Protein AF-A0A0C9UX83-F1 (afdb_monomer_lite)

pLDDT: mean 74.29, std 30.7, range [23.39, 98.75]

InterPro domains:
  IPR036188 FAD/NAD(P)-binding domain superfamily [G3DSA:3.50.50.60] (11-204)
  IPR036188 FAD/NAD(P)-binding domain superfamily [SSF51905] (3-203)
  IPR050775 Baeyer-Villiger monooxygenase-like [PTHR43098] (1-205)

Secondary structure (DSSP, 8-state):
--SSTTGGGGSTT-----TTTS-EEEE-SSEEEETTS-EEE-S---------TTTHHHHHS--B-TTS-BHHHHHSS----BTTTB-TT-TT---TT-TTSSGGGS-HHHHHHHHHHHHHHHHHHHHHTT--EEEE-HHHHHHHHHHHHHHHHTSGGGGS-SGGGTTTSTTPPPS--S--S-HHHHHHHHHHHHHTTSTTEEEE--------TT-------S-S--S--GGGGG----------------PPTT-------TT----------------------------------------------

Structure (mmCIF, N/CA/C/O backbone):
data_AF-A0A0C9UX83-F1
#
_entry.id   AF-A0A0C9UX83-F1
#
loop_
_atom_site.group_PDB
_atom_site.id
_atom_site.type_symbol
_atom_site.label_atom_id
_atom_site.label_alt_id
_atom_site.label_comp_id
_atom_site.label_asym_id
_atom_site.label_entity_id
_atom_site.label_seq_id
_atom_site.pdbx_PDB_ins_code
_atom_site.Cartn_x
_atom_site.Cartn_y
_atom_site.Cartn_z
_atom_site.occupancy
_atom_site.B_iso_or_equiv
_atom_site.auth_seq_id
_atom_site.auth_comp_id
_atom_site.auth_asym_id
_atom_site.auth_atom_id
_atom_site.pdbx_PDB_model_num
ATOM 1 N N . MET A 1 1 ? 19.113 6.520 -2.083 1.00 58.25 1 MET A N 1
ATOM 2 C CA . MET A 1 1 ? 20.423 7.000 -2.563 1.00 58.25 1 MET A CA 1
ATOM 3 C C . MET A 1 1 ? 21.033 5.848 -3.330 1.00 58.25 1 MET A C 1
ATOM 5 O O . MET A 1 1 ? 21.015 4.743 -2.801 1.00 58.25 1 MET A O 1
ATOM 9 N N . GLU A 1 2 ? 21.428 6.065 -4.577 1.00 93.94 2 GLU A N 1
ATOM 10 C CA . GLU A 1 2 ? 22.173 5.060 -5.339 1.00 93.94 2 GLU A CA 1
ATOM 11 C C . GLU A 1 2 ? 23.675 5.206 -5.059 1.00 93.94 2 GLU A C 1
ATOM 13 O O . GLU A 1 2 ? 24.095 6.187 -4.443 1.00 93.94 2 GLU A O 1
ATOM 18 N N . GLN A 1 3 ? 24.453 4.190 -5.417 1.00 95.19 3 GLN A N 1
ATOM 19 C CA . GLN A 1 3 ? 25.909 4.231 -5.339 1.00 95.19 3 GLN A CA 1
ATOM 20 C C . GLN A 1 3 ? 26.471 3.660 -6.639 1.00 95.19 3 GLN A C 1
ATOM 22 O O . GLN A 1 3 ? 26.466 2.443 -6.828 1.00 95.19 3 GLN A O 1
ATOM 27 N N . GLY A 1 4 ? 26.955 4.523 -7.530 1.00 96.06 4 GLY A N 1
ATOM 28 C CA . GLY A 1 4 ? 27.616 4.093 -8.762 1.00 96.06 4 GLY A CA 1
ATOM 29 C C . GLY A 1 4 ? 26.663 3.660 -9.885 1.00 96.06 4 GLY A C 1
ATOM 30 O O . GLY A 1 4 ? 27.108 3.000 -10.828 1.00 96.06 4 GLY A O 1
ATOM 31 N N . TYR A 1 5 ? 25.356 3.938 -9.776 1.00 96.38 5 TYR A N 1
ATOM 32 C CA . TYR A 1 5 ? 24.359 3.458 -10.737 1.00 96.38 5 TYR A CA 1
ATOM 33 C C . TYR A 1 5 ? 24.552 4.075 -12.119 1.00 96.38 5 TYR A C 1
ATOM 35 O O . TYR A 1 5 ? 24.343 3.395 -13.116 1.00 96.38 5 TYR A O 1
ATOM 43 N N . PHE A 1 6 ? 24.948 5.344 -12.208 1.00 97.00 6 PHE A N 1
ATOM 44 C CA . PHE A 1 6 ? 25.155 5.988 -13.506 1.00 97.00 6 PHE A CA 1
ATOM 45 C C . PHE A 1 6 ? 26.534 5.655 -14.090 1.00 97.00 6 PHE A C 1
ATOM 47 O O . PHE A 1 6 ? 26.681 5.474 -15.298 1.00 97.00 6 PHE A O 1
ATOM 54 N N . GLU A 1 7 ? 27.536 5.497 -13.232 1.00 97.62 7 GLU A N 1
ATOM 55 C CA . GLU A 1 7 ? 28.923 5.203 -13.581 1.00 97.62 7 GLU A CA 1
ATOM 56 C C . GLU A 1 7 ? 29.076 3.819 -14.220 1.00 97.62 7 GLU A C 1
ATOM 58 O O . GLU A 1 7 ? 29.931 3.630 -15.089 1.00 97.62 7 GLU A O 1
ATOM 63 N N . ILE A 1 8 ? 28.232 2.853 -13.838 1.00 97.69 8 ILE A N 1
ATOM 64 C CA . ILE A 1 8 ? 28.289 1.488 -14.372 1.00 97.69 8 ILE A CA 1
ATOM 65 C C . ILE A 1 8 ? 28.126 1.452 -15.899 1.00 97.69 8 ILE A C 1
ATOM 67 O O . ILE A 1 8 ? 28.787 0.647 -16.553 1.00 97.69 8 ILE A O 1
ATOM 71 N N . TYR A 1 9 ? 27.342 2.373 -16.470 1.00 97.50 9 TYR A N 1
ATOM 72 C CA . TYR A 1 9 ? 27.087 2.468 -17.911 1.00 97.50 9 TYR A CA 1
ATOM 73 C C . TYR A 1 9 ? 28.289 2.974 -18.721 1.00 97.50 9 TYR A C 1
ATOM 75 O O . TYR A 1 9 ? 28.259 2.937 -19.944 1.00 97.50 9 TYR A O 1
ATOM 83 N N . SER A 1 10 ? 29.363 3.428 -18.065 1.00 97.44 10 SER A N 1
ATOM 84 C CA . SER A 1 10 ? 30.622 3.782 -18.742 1.00 97.44 10 SER A CA 1
ATOM 85 C C . SER A 1 10 ? 31.540 2.575 -18.963 1.00 97.44 10 SER A C 1
ATOM 87 O O . SER A 1 10 ? 32.579 2.689 -19.614 1.00 97.44 10 SER A O 1
ATOM 89 N N . ARG A 1 11 ? 31.208 1.414 -18.389 1.00 98.12 11 ARG A N 1
ATOM 90 C CA . ARG A 1 11 ? 32.012 0.201 -18.530 1.00 98.12 11 ARG A CA 1
ATOM 91 C C . ARG A 1 11 ? 31.736 -0.466 -19.879 1.00 98.12 11 ARG A C 1
ATOM 93 O O . ARG A 1 11 ? 30.580 -0.567 -20.271 1.00 98.12 11 ARG A O 1
ATOM 100 N N . PRO A 1 12 ? 32.754 -1.044 -20.539 1.00 98.19 12 PRO A N 1
ATOM 101 C CA . PRO A 1 12 ? 32.586 -1.674 -21.853 1.00 98.19 12 PRO A CA 1
ATOM 102 C C . PRO A 1 12 ? 31.732 -2.953 -21.832 1.00 98.19 12 PRO A C 1
ATOM 104 O O . PRO A 1 12 ? 31.391 -3.473 -22.885 1.00 98.19 12 PRO A O 1
ATOM 107 N N . ASN A 1 13 ? 31.421 -3.487 -20.649 1.00 97.38 13 ASN A N 1
ATOM 108 C CA . ASN A 1 13 ? 30.685 -4.738 -20.462 1.00 97.38 13 ASN A CA 1
ATOM 109 C C . ASN A 1 13 ? 29.229 -4.523 -20.006 1.00 97.38 13 ASN A C 1
ATOM 111 O O . ASN A 1 13 ? 28.637 -5.431 -19.424 1.00 97.38 13 ASN A O 1
ATOM 115 N N . VAL A 1 14 ? 28.701 -3.306 -20.156 1.00 98.00 14 VAL A N 1
ATOM 116 C CA . VAL A 1 14 ? 27.367 -2.915 -19.691 1.00 98.00 14 VAL A CA 1
ATOM 117 C C . VAL A 1 14 ? 26.654 -2.215 -20.833 1.00 98.00 14 VAL A C 1
ATOM 119 O O . VAL A 1 14 ? 27.153 -1.232 -21.372 1.00 98.00 14 VAL A O 1
ATOM 122 N N . GLU A 1 15 ? 25.473 -2.711 -21.170 1.00 96.31 15 GLU A N 1
ATOM 123 C CA . GLU A 1 15 ? 24.620 -2.144 -22.205 1.00 96.31 15 GLU A CA 1
ATOM 124 C C . GLU A 1 15 ? 23.301 -1.677 -21.582 1.00 96.31 15 GLU A C 1
ATOM 126 O O . GLU A 1 15 ? 22.706 -2.380 -20.762 1.00 96.31 15 GLU A O 1
ATOM 131 N N . LEU A 1 16 ? 22.851 -0.476 -21.955 1.00 96.44 16 LEU A N 1
ATOM 132 C CA . LEU A 1 16 ? 21.535 0.044 -21.595 1.00 96.44 16 LEU A CA 1
ATOM 133 C C . LEU A 1 16 ? 20.612 -0.043 -22.808 1.00 96.44 16 LEU A C 1
ATOM 135 O O . LEU A 1 16 ? 20.775 0.710 -23.766 1.00 96.44 16 LEU A O 1
ATOM 139 N N . VAL A 1 17 ? 19.607 -0.910 -22.730 1.00 96.19 17 VAL A N 1
ATOM 140 C CA . VAL A 1 17 ? 18.611 -1.093 -23.793 1.00 96.19 17 VAL A CA 1
ATOM 141 C C . VAL A 1 17 ? 17.318 -0.355 -23.425 1.00 96.19 17 VAL A C 1
ATOM 143 O O . VAL A 1 17 ? 16.708 -0.622 -22.387 1.00 96.19 17 VAL A O 1
ATOM 146 N N . SER A 1 18 ? 16.879 0.590 -24.265 1.00 96.75 18 SER A N 1
ATOM 147 C CA . SER A 1 18 ? 15.632 1.343 -24.051 1.00 96.75 18 SER A CA 1
ATOM 148 C C . SER A 1 18 ? 14.407 0.515 -24.451 1.00 96.75 18 SER A C 1
ATOM 150 O O . SER A 1 18 ? 13.988 0.517 -25.606 1.00 96.75 18 SER A O 1
ATOM 152 N N . LEU A 1 19 ? 13.766 -0.147 -23.483 1.00 96.62 19 LEU A N 1
ATOM 153 C CA . LEU A 1 19 ? 12.556 -0.951 -23.734 1.00 96.62 19 LEU A CA 1
ATOM 154 C C . LEU A 1 19 ? 11.296 -0.126 -24.038 1.00 96.62 19 LEU A C 1
ATOM 156 O O . LEU A 1 19 ? 10.264 -0.680 -24.412 1.00 96.62 19 LEU A O 1
ATOM 160 N N . LYS A 1 20 ? 11.357 1.200 -23.868 1.00 95.44 20 LYS A N 1
ATOM 161 C CA . LYS A 1 20 ? 10.286 2.100 -24.310 1.00 95.44 20 LYS A CA 1
ATOM 162 C C . LYS A 1 20 ? 10.252 2.202 -25.836 1.00 95.44 20 LYS A C 1
ATOM 164 O O . LYS A 1 20 ? 9.166 2.272 -26.404 1.00 95.44 20 LYS A O 1
ATOM 169 N N . ASP A 1 21 ? 11.427 2.222 -26.456 1.00 97.38 21 ASP A N 1
ATOM 170 C CA . ASP A 1 21 ? 11.583 2.353 -27.904 1.00 97.38 21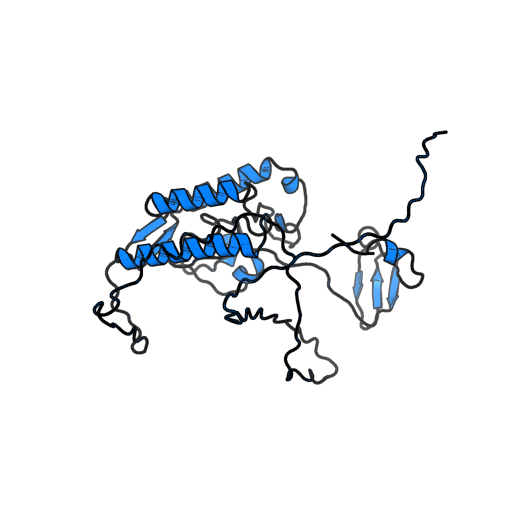 ASP A CA 1
ATOM 171 C C . ASP A 1 21 ? 11.642 0.972 -28.570 1.00 97.38 21 ASP A C 1
ATOM 173 O O . ASP A 1 21 ? 11.019 0.770 -29.610 1.00 97.38 21 ASP A O 1
ATOM 177 N N . ASN A 1 22 ? 12.293 0.006 -27.907 1.00 97.19 22 ASN A N 1
ATOM 178 C CA . ASN A 1 22 ? 12.470 -1.368 -28.372 1.00 97.19 22 ASN A CA 1
ATOM 179 C C . ASN A 1 22 ? 11.897 -2.390 -27.363 1.00 97.19 22 ASN A C 1
ATOM 181 O O . ASN A 1 22 ? 12.664 -3.023 -26.632 1.00 97.19 22 ASN A O 1
ATOM 185 N N . PRO A 1 23 ? 10.562 -2.556 -27.256 1.00 97.50 23 PRO A N 1
ATOM 186 C CA . PRO A 1 23 ? 9.964 -3.524 -26.338 1.00 97.50 23 PRO A CA 1
ATOM 187 C C . PRO A 1 23 ? 10.459 -4.958 -26.549 1.00 97.50 23 PRO A C 1
ATOM 189 O O . PRO A 1 23 ? 10.747 -5.370 -27.673 1.00 97.50 23 PRO A O 1
ATOM 192 N N . ILE A 1 24 ? 10.476 -5.745 -25.472 1.00 97.50 24 ILE A N 1
ATOM 193 C CA . ILE A 1 24 ? 10.720 -7.192 -25.537 1.00 97.50 24 ILE A CA 1
ATOM 194 C C . ILE A 1 24 ? 9.536 -7.853 -26.246 1.00 97.50 24 ILE A C 1
ATOM 196 O O . ILE A 1 24 ? 8.387 -7.645 -25.849 1.00 97.50 24 ILE A O 1
ATOM 200 N N . VAL A 1 25 ? 9.812 -8.659 -27.271 1.00 97.81 25 VAL A N 1
ATOM 201 C CA . VAL A 1 25 ? 8.784 -9.370 -28.052 1.00 97.81 25 VAL A CA 1
ATOM 202 C C . VAL A 1 25 ? 8.826 -10.883 -27.864 1.00 97.81 25 VAL A C 1
ATOM 204 O O . VAL A 1 25 ? 7.810 -11.542 -28.061 1.00 97.81 25 VAL A O 1
ATOM 207 N N . GLU A 1 26 ? 9.975 -11.441 -27.483 1.00 97.00 26 GLU A N 1
ATOM 208 C CA . GLU A 1 26 ? 10.140 -12.874 -27.248 1.00 97.00 26 GLU A CA 1
ATOM 209 C C . GLU A 1 26 ? 11.289 -13.126 -26.267 1.00 97.00 26 GLU A C 1
ATOM 211 O O . GLU A 1 26 ? 12.299 -12.421 -26.286 1.00 97.00 26 GLU A O 1
ATOM 216 N N . ILE A 1 27 ? 11.123 -14.139 -25.417 1.00 96.44 27 ILE A N 1
ATOM 217 C CA . ILE A 1 27 ? 12.190 -14.711 -24.596 1.00 96.44 27 ILE A CA 1
ATOM 218 C C . ILE A 1 27 ? 12.259 -16.193 -24.965 1.00 96.44 27 ILE A C 1
ATOM 220 O O . ILE A 1 27 ? 11.243 -16.887 -24.895 1.00 96.44 27 ILE A O 1
ATOM 224 N N . THR A 1 28 ? 13.434 -16.652 -25.386 1.00 91.25 28 THR A N 1
ATOM 225 C CA . THR A 1 28 ? 13.719 -18.060 -25.688 1.00 91.25 28 THR A CA 1
ATOM 226 C C . THR A 1 28 ? 14.553 -18.679 -24.558 1.00 91.25 28 THR A C 1
ATOM 228 O O . THR A 1 28 ? 14.651 -18.107 -23.474 1.00 91.25 28 THR A O 1
ATOM 231 N N . GLU A 1 29 ? 15.134 -19.863 -24.770 1.00 92.06 29 GLU A N 1
ATOM 232 C CA . GLU A 1 29 ? 15.973 -20.533 -23.766 1.00 92.06 29 GLU A CA 1
ATOM 233 C C . GLU A 1 29 ? 17.215 -19.712 -23.380 1.00 92.06 29 GLU A C 1
ATOM 235 O O . GLU A 1 29 ? 17.585 -19.685 -22.209 1.00 92.06 29 GLU A O 1
ATOM 240 N N . ASN A 1 30 ? 17.835 -19.025 -24.343 1.00 94.12 30 ASN A N 1
ATOM 241 C CA . ASN A 1 30 ? 19.098 -18.305 -24.156 1.00 94.12 30 ASN A CA 1
ATOM 242 C C . ASN A 1 30 ? 19.120 -16.906 -24.794 1.00 94.12 30 ASN A C 1
ATOM 244 O O . ASN A 1 30 ? 20.165 -16.254 -24.791 1.00 94.12 30 ASN A O 1
ATOM 248 N N . THR A 1 31 ? 18.000 -16.436 -25.356 1.00 95.19 31 THR A N 1
ATOM 249 C CA . THR A 1 31 ? 17.923 -15.106 -25.973 1.00 95.19 31 THR A CA 1
ATOM 250 C C . THR A 1 31 ? 16.715 -14.304 -25.510 1.00 95.19 31 THR A C 1
ATOM 252 O O . THR A 1 31 ? 15.636 -14.831 -25.235 1.00 95.19 31 THR A O 1
ATOM 255 N N . LEU A 1 32 ? 16.897 -12.988 -25.465 1.00 96.75 32 LEU A N 1
ATOM 256 C CA . LEU A 1 32 ? 15.847 -11.993 -25.302 1.00 96.75 32 LEU A CA 1
ATOM 257 C C . LEU A 1 32 ? 15.815 -11.140 -26.567 1.00 96.75 32 LEU A C 1
ATOM 259 O O . LEU A 1 32 ? 16.801 -10.482 -26.897 1.00 96.75 32 LEU A O 1
ATOM 263 N N . ARG A 1 33 ? 14.688 -11.153 -27.282 1.00 97.00 33 ARG A N 1
ATOM 264 C CA . ARG A 1 33 ? 14.534 -10.415 -28.538 1.00 97.00 33 ARG A CA 1
ATOM 265 C C . ARG A 1 33 ? 13.702 -9.157 -28.349 1.00 97.00 33 ARG A C 1
ATOM 267 O O . ARG A 1 33 ? 12.598 -9.206 -27.794 1.00 97.00 33 ARG A O 1
ATOM 274 N N . THR A 1 34 ? 14.204 -8.045 -28.867 1.00 97.94 34 THR A N 1
ATOM 275 C CA . THR A 1 34 ? 13.519 -6.749 -28.900 1.00 97.94 34 THR A CA 1
ATOM 276 C C . THR A 1 34 ? 12.840 -6.497 -30.249 1.00 97.94 34 THR A C 1
ATOM 278 O O . THR A 1 34 ? 13.087 -7.180 -31.244 1.00 97.94 34 THR A O 1
ATOM 281 N N . SER A 1 35 ? 11.907 -5.545 -30.295 1.00 97.81 35 SER A N 1
ATOM 282 C CA . SER A 1 35 ? 11.060 -5.285 -31.471 1.00 97.81 35 SER A CA 1
ATOM 283 C C . SER A 1 35 ? 11.798 -4.765 -32.709 1.00 97.81 35 SER A C 1
ATOM 285 O O . SER A 1 35 ? 11.249 -4.811 -33.806 1.00 97.81 35 SER A O 1
ATOM 287 N N . ASP A 1 36 ? 13.014 -4.253 -32.543 1.00 97.00 36 ASP A N 1
ATOM 288 C CA . ASP A 1 36 ? 13.930 -3.873 -33.625 1.00 97.00 36 ASP A CA 1
ATOM 289 C C . ASP A 1 36 ? 14.639 -5.082 -34.266 1.00 97.00 36 ASP A C 1
ATOM 291 O O . ASP A 1 36 ? 15.356 -4.926 -35.254 1.00 97.00 36 ASP A O 1
ATOM 295 N N . GLY A 1 37 ? 14.400 -6.291 -33.746 1.00 96.00 37 GLY A N 1
ATOM 296 C CA . GLY A 1 37 ? 14.953 -7.545 -34.250 1.00 96.00 37 GLY A CA 1
ATOM 297 C C . GLY A 1 37 ? 16.304 -7.919 -33.644 1.00 96.00 37 GLY A C 1
ATOM 298 O O . GLY A 1 37 ? 16.874 -8.924 -34.064 1.00 96.00 37 GLY A O 1
ATOM 299 N N . VAL A 1 38 ? 16.815 -7.148 -32.678 1.00 96.75 38 VAL A N 1
ATOM 300 C CA . VAL A 1 38 ? 18.054 -7.479 -31.963 1.00 96.75 38 VAL A CA 1
ATOM 301 C C . VAL A 1 38 ? 17.795 -8.628 -30.989 1.00 96.75 38 VAL A C 1
ATOM 303 O O . VAL A 1 38 ? 16.811 -8.628 -30.246 1.00 96.75 38 VAL A O 1
ATOM 306 N N . GLU A 1 39 ? 18.681 -9.622 -31.002 1.00 96.81 39 GLU A N 1
ATOM 307 C CA . GLU A 1 39 ? 18.687 -10.734 -30.052 1.00 96.81 39 GLU A CA 1
ATOM 308 C C . GLU A 1 39 ? 19.839 -10.546 -29.063 1.00 96.81 39 GLU A C 1
ATOM 310 O O . GLU A 1 39 ? 21.003 -10.463 -29.453 1.00 96.81 39 GLU A O 1
ATOM 315 N N . HIS A 1 40 ? 19.505 -10.467 -27.777 1.00 96.25 40 HIS A N 1
ATOM 316 C CA . HIS A 1 40 ? 20.466 -10.391 -26.684 1.00 96.25 40 HIS A CA 1
ATOM 317 C C . HIS A 1 40 ? 20.642 -11.784 -26.079 1.00 96.25 40 HIS A C 1
ATOM 319 O O . HIS A 1 40 ? 19.705 -12.321 -25.484 1.00 96.25 40 HIS A O 1
ATOM 325 N N . GLU A 1 41 ? 21.829 -12.370 -26.227 1.00 97.19 41 GLU A N 1
ATOM 326 C CA . GLU A 1 41 ? 22.176 -13.638 -25.579 1.00 97.19 41 GLU A CA 1
ATOM 327 C C . GLU A 1 41 ? 22.360 -13.430 -24.072 1.00 97.19 41 GLU A C 1
ATOM 329 O O . GLU A 1 41 ? 23.108 -12.547 -23.640 1.00 97.19 41 GLU A O 1
ATOM 334 N N . VAL A 1 42 ? 21.666 -14.231 -23.263 1.00 95.69 42 VAL A N 1
ATOM 335 C CA . VAL A 1 42 ? 21.712 -14.148 -21.800 1.00 95.69 42 VAL A CA 1
ATOM 336 C C . VAL A 1 42 ? 21.653 -15.535 -21.171 1.00 95.69 42 VAL A C 1
ATOM 338 O O . VAL A 1 42 ? 20.832 -16.367 -21.543 1.00 95.69 42 VAL A O 1
ATOM 341 N N . ASP A 1 43 ? 22.481 -15.753 -20.149 1.00 96.00 43 ASP A N 1
ATOM 342 C CA . ASP A 1 43 ? 22.427 -16.969 -19.326 1.00 96.00 43 ASP A CA 1
ATOM 343 C C . ASP A 1 43 ? 21.468 -16.822 -18.132 1.00 96.00 43 ASP A C 1
ATOM 345 O O . ASP A 1 43 ? 20.963 -17.801 -17.586 1.00 96.00 43 ASP A O 1
ATOM 349 N N . VAL A 1 44 ? 21.258 -15.583 -17.672 1.00 95.56 44 VAL A N 1
ATOM 350 C CA . VAL A 1 44 ? 20.491 -15.264 -16.462 1.00 95.56 44 VAL A CA 1
ATOM 351 C C . VAL A 1 44 ? 19.659 -14.009 -16.688 1.00 95.56 44 VAL A C 1
ATOM 353 O O . VAL A 1 44 ? 20.171 -12.981 -17.127 1.00 95.56 44 VAL A O 1
ATOM 356 N N . ILE A 1 45 ? 18.386 -14.071 -16.294 1.00 94.81 45 ILE A N 1
ATOM 357 C CA . ILE A 1 45 ? 17.474 -12.925 -16.280 1.00 94.81 45 ILE A CA 1
ATOM 358 C C . ILE A 1 45 ? 17.154 -12.562 -14.830 1.00 94.81 45 ILE A C 1
ATOM 360 O O . ILE A 1 45 ? 16.666 -13.387 -14.060 1.00 94.81 45 ILE A O 1
ATOM 364 N N . VAL A 1 46 ? 17.396 -11.303 -14.463 1.00 96.25 46 VAL A N 1
ATOM 365 C CA . VAL A 1 46 ? 17.052 -10.761 -13.142 1.00 96.25 46 VAL A CA 1
ATOM 366 C C . VAL A 1 46 ? 15.800 -9.896 -13.259 1.00 96.25 46 VAL A C 1
ATOM 368 O O . VAL A 1 46 ? 15.813 -8.845 -13.898 1.00 96.25 46 VAL A O 1
ATOM 371 N N . LEU A 1 47 ? 14.711 -10.314 -12.612 1.00 95.94 47 LEU A N 1
ATOM 372 C CA . LEU A 1 47 ? 13.443 -9.581 -12.621 1.00 95.94 47 LEU A CA 1
ATOM 373 C C . LEU A 1 47 ? 13.411 -8.522 -11.514 1.00 95.94 47 LEU A C 1
ATOM 375 O O . LEU A 1 47 ? 12.956 -8.762 -10.400 1.00 95.94 47 LEU A O 1
ATOM 379 N N . ALA A 1 48 ? 13.860 -7.312 -11.843 1.00 96.00 48 ALA A N 1
ATOM 380 C CA . ALA A 1 48 ? 13.744 -6.134 -10.980 1.00 96.00 48 ALA A CA 1
ATOM 381 C C . ALA A 1 48 ? 12.418 -5.369 -11.207 1.00 96.00 48 ALA A C 1
ATOM 383 O O . ALA A 1 48 ? 12.388 -4.140 -11.232 1.00 96.00 48 ALA A O 1
ATOM 384 N N . THR A 1 49 ? 11.306 -6.087 -11.405 1.00 94.62 49 THR A N 1
ATOM 385 C CA . THR A 1 49 ? 10.005 -5.536 -11.849 1.00 94.62 49 THR A CA 1
ATOM 386 C C . THR A 1 49 ? 9.151 -4.926 -10.729 1.00 94.62 49 THR A C 1
ATOM 388 O O . THR A 1 49 ? 8.058 -4.420 -10.984 1.00 94.62 49 THR A O 1
ATOM 391 N N . GLY A 1 50 ? 9.635 -4.955 -9.486 1.00 95.12 50 GLY A N 1
ATOM 392 C CA . GLY A 1 50 ? 8.924 -4.439 -8.316 1.00 95.12 50 GLY A CA 1
ATOM 393 C C . GLY A 1 50 ? 7.865 -5.402 -7.771 1.00 95.12 50 GLY A C 1
ATOM 394 O O . GLY A 1 50 ? 7.971 -6.614 -7.931 1.00 95.12 50 GLY A O 1
ATOM 395 N N . PHE A 1 51 ? 6.851 -4.850 -7.097 1.00 94.56 51 PHE A N 1
ATOM 396 C CA . PHE A 1 51 ? 5.849 -5.610 -6.340 1.00 94.56 51 PHE A CA 1
ATOM 397 C C . PHE A 1 51 ? 4.420 -5.160 -6.662 1.00 94.56 51 PHE A C 1
ATOM 399 O O . PHE A 1 51 ? 4.184 -3.986 -6.968 1.00 94.56 51 PHE A O 1
ATOM 406 N N . ASP A 1 52 ? 3.443 -6.050 -6.467 1.00 93.75 52 ASP A N 1
ATOM 407 C CA . ASP A 1 52 ? 2.055 -5.634 -6.230 1.00 93.75 52 ASP A CA 1
ATOM 408 C C . ASP A 1 52 ? 1.946 -5.033 -4.821 1.00 93.75 52 ASP A C 1
ATOM 410 O O . ASP A 1 52 ? 1.639 -5.699 -3.829 1.00 93.75 52 ASP A O 1
ATOM 414 N N . ALA A 1 53 ? 2.308 -3.756 -4.737 1.00 90.69 53 ALA A N 1
ATOM 415 C CA . ALA A 1 53 ? 2.534 -3.079 -3.477 1.00 90.69 53 ALA A CA 1
ATOM 416 C C . ALA A 1 53 ? 1.244 -2.915 -2.657 1.00 90.69 53 ALA A C 1
ATOM 418 O O . ALA A 1 53 ? 0.155 -2.671 -3.193 1.00 90.69 53 ALA A O 1
ATOM 419 N N . ILE A 1 54 ? 1.418 -2.968 -1.332 1.00 92.06 54 ILE A N 1
ATOM 420 C CA . ILE A 1 54 ? 0.439 -2.663 -0.278 1.00 92.06 54 ILE A CA 1
ATOM 421 C C . ILE A 1 54 ? -0.734 -3.653 -0.180 1.00 92.06 54 ILE A C 1
ATOM 423 O O . ILE A 1 54 ? -0.992 -4.189 0.893 1.00 92.06 54 ILE A O 1
ATOM 427 N N . THR A 1 55 ? -1.451 -3.920 -1.273 1.00 93.31 55 THR A N 1
ATOM 428 C CA . THR A 1 55 ? -2.636 -4.797 -1.262 1.00 93.31 55 THR A CA 1
ATOM 429 C C . THR A 1 55 ? -2.366 -6.200 -1.794 1.00 93.31 55 THR A C 1
ATOM 431 O O . THR A 1 55 ? -3.178 -7.084 -1.535 1.00 93.31 55 THR A O 1
ATOM 434 N N . GLY A 1 56 ? -1.285 -6.415 -2.554 1.00 92.19 56 GLY A N 1
ATOM 435 C CA . GLY A 1 56 ? -1.060 -7.662 -3.293 1.00 92.19 56 GLY A CA 1
ATOM 436 C C . GLY A 1 56 ? -0.984 -8.893 -2.394 1.00 92.19 56 GLY A C 1
ATOM 437 O O . GLY A 1 56 ? -1.747 -9.838 -2.578 1.00 92.19 56 GLY A O 1
ATOM 438 N N . SER A 1 57 ? -0.138 -8.851 -1.362 1.00 93.12 57 SER A N 1
ATOM 439 C CA . SER A 1 57 ? 0.002 -9.955 -0.401 1.00 93.12 57 SER A CA 1
ATOM 440 C C . SER A 1 57 ? -1.310 -10.257 0.330 1.00 93.12 57 SER A C 1
ATOM 442 O O . SER A 1 57 ? -1.722 -11.411 0.415 1.00 93.12 57 SER A O 1
ATOM 444 N N . LEU A 1 58 ? -2.021 -9.224 0.790 1.00 94.00 58 LEU A N 1
ATOM 445 C CA . LEU A 1 58 ? -3.307 -9.374 1.478 1.00 94.00 58 LEU A CA 1
ATOM 446 C C . LEU A 1 58 ? -4.392 -9.962 0.566 1.00 94.00 58 LEU A C 1
ATOM 448 O O . LEU A 1 58 ? -5.189 -10.778 1.021 1.00 94.00 58 LEU A O 1
ATOM 452 N N . ALA A 1 59 ? -4.413 -9.583 -0.714 1.00 92.38 59 ALA A N 1
ATOM 453 C CA . ALA A 1 59 ? -5.372 -10.094 -1.690 1.00 92.38 59 ALA A CA 1
ATOM 454 C C . ALA A 1 59 ? -5.125 -11.566 -2.068 1.00 92.38 59 ALA A C 1
ATOM 456 O O . ALA A 1 59 ? -6.062 -12.248 -2.481 1.00 92.38 59 ALA A O 1
ATOM 457 N N . GLN A 1 60 ? -3.893 -12.064 -1.916 1.00 93.69 60 GLN A N 1
ATOM 458 C CA . GLN A 1 60 ? -3.551 -13.471 -2.148 1.00 93.69 60 GLN A CA 1
ATOM 459 C C . GLN A 1 60 ? -3.935 -14.381 -0.972 1.00 93.69 60 GLN A C 1
ATOM 461 O O . GLN A 1 60 ? -4.154 -15.581 -1.159 1.00 93.69 60 GLN A O 1
ATOM 466 N N . ILE A 1 61 ? -4.073 -13.827 0.236 1.00 95.31 61 ILE A N 1
ATOM 467 C CA . ILE A 1 61 ? -4.579 -14.565 1.394 1.00 95.31 61 ILE A CA 1
ATOM 468 C C . ILE A 1 61 ? -6.107 -14.664 1.286 1.00 95.31 61 ILE A C 1
ATOM 470 O O . ILE A 1 61 ? -6.803 -13.687 1.014 1.00 95.31 61 ILE A O 1
ATOM 474 N N . LYS A 1 62 ? -6.667 -15.848 1.563 1.00 94.75 62 LYS A N 1
ATOM 475 C CA . LYS A 1 62 ? -8.122 -16.091 1.551 1.00 94.75 62 LYS A CA 1
ATOM 476 C C . LYS A 1 62 ? -8.830 -15.526 2.798 1.00 94.75 62 LYS A C 1
ATOM 478 O O . LYS A 1 62 ? -9.562 -16.248 3.474 1.00 94.75 62 LYS A O 1
ATOM 483 N N . ILE A 1 63 ? -8.606 -14.248 3.112 1.00 96.94 63 ILE A N 1
ATOM 484 C CA . ILE A 1 63 ? -9.254 -13.540 4.226 1.00 96.94 63 ILE A CA 1
ATOM 485 C C . ILE A 1 63 ? -10.708 -13.269 3.843 1.00 96.94 63 ILE A C 1
ATOM 487 O O . ILE A 1 63 ? -10.964 -12.536 2.887 1.00 96.94 63 ILE A O 1
ATOM 491 N N . LYS A 1 64 ? -11.650 -13.859 4.584 1.00 98.00 64 LYS A N 1
ATOM 492 C CA . LYS A 1 64 ? -13.095 -13.717 4.361 1.00 98.00 64 LYS A CA 1
ATOM 493 C C . LYS A 1 64 ? -13.734 -12.835 5.426 1.00 98.00 64 LYS A C 1
ATOM 495 O O . LYS A 1 64 ? -13.486 -13.035 6.613 1.00 98.00 64 LYS A O 1
ATOM 500 N N . GLY A 1 65 ? -14.571 -11.899 4.989 1.00 96.88 65 GLY A N 1
ATOM 501 C CA . GLY A 1 65 ? -15.410 -11.090 5.867 1.00 96.88 65 GLY A CA 1
ATOM 502 C C . GLY A 1 65 ? -16.652 -11.842 6.352 1.00 96.88 65 GLY A C 1
ATOM 503 O O . GLY A 1 65 ? -16.936 -12.966 5.929 1.00 96.88 65 GLY A O 1
ATOM 504 N N . ILE A 1 66 ? -17.435 -11.194 7.215 1.00 97.38 66 ILE A N 1
ATOM 505 C CA . ILE A 1 66 ? -18.709 -11.732 7.736 1.00 97.38 66 ILE A CA 1
ATOM 506 C C . ILE A 1 66 ? -19.783 -11.917 6.654 1.00 97.38 66 ILE A C 1
ATOM 508 O O . ILE A 1 66 ? -20.729 -12.674 6.847 1.00 97.38 66 ILE A O 1
ATOM 512 N N . ASP A 1 67 ? -19.638 -11.233 5.520 1.00 95.19 67 ASP A N 1
ATOM 513 C CA . ASP A 1 67 ? -20.489 -11.347 4.334 1.00 95.19 67 ASP A CA 1
ATOM 514 C C . ASP A 1 67 ? -19.998 -12.432 3.354 1.00 95.19 67 ASP A C 1
ATOM 516 O O . ASP A 1 67 ? -20.566 -12.602 2.277 1.00 95.19 67 ASP A O 1
ATOM 520 N N . GLY A 1 68 ? -18.943 -13.173 3.715 1.00 96.31 68 GLY A N 1
ATOM 521 C CA . GLY A 1 68 ? -18.349 -14.240 2.910 1.00 96.31 68 GLY A CA 1
ATOM 522 C C . GLY A 1 68 ? -17.443 -13.760 1.772 1.00 96.31 68 GLY A C 1
ATOM 523 O O . GLY A 1 68 ? -16.821 -14.601 1.117 1.00 96.31 68 GLY A O 1
ATOM 524 N N . ARG A 1 69 ? -17.333 -12.443 1.552 1.00 97.31 69 ARG A N 1
ATOM 525 C CA . ARG A 1 69 ? -16.503 -11.847 0.498 1.00 97.31 69 ARG A CA 1
ATOM 526 C C . ARG A 1 69 ? -15.025 -11.912 0.873 1.00 97.31 69 ARG A C 1
ATOM 528 O O . ARG A 1 69 ? -14.680 -11.782 2.048 1.00 97.31 69 ARG A O 1
ATOM 535 N N . LEU A 1 70 ? -14.150 -12.100 -0.115 1.00 98.00 70 LEU A N 1
ATOM 536 C CA . LEU A 1 70 ? -12.703 -12.019 0.098 1.00 98.00 70 LEU A CA 1
ATOM 537 C C . LEU A 1 70 ? -12.231 -10.560 0.170 1.00 98.00 70 LEU A C 1
ATOM 539 O O . LEU A 1 70 ? -12.765 -9.689 -0.522 1.00 98.00 70 LEU A O 1
ATOM 543 N N . ILE A 1 71 ? -11.177 -10.284 0.943 1.00 97.12 71 ILE A N 1
ATOM 544 C CA . ILE A 1 71 ? -10.663 -8.911 1.096 1.00 97.12 71 ILE A CA 1
ATOM 545 C C . ILE A 1 71 ? -10.175 -8.320 -0.235 1.00 97.12 71 ILE A C 1
ATOM 547 O O . ILE A 1 71 ? -10.472 -7.167 -0.550 1.00 97.12 71 ILE A O 1
ATOM 551 N N . GLY A 1 72 ? -9.528 -9.138 -1.074 1.00 95.12 72 GLY A N 1
ATOM 552 C CA . GLY A 1 72 ? -9.124 -8.748 -2.427 1.00 95.12 72 GLY A CA 1
ATOM 553 C C . GLY A 1 72 ? -10.319 -8.401 -3.320 1.00 95.12 72 GLY A C 1
ATOM 554 O O . GLY A 1 72 ? -10.291 -7.399 -4.033 1.00 95.12 72 GLY A O 1
ATOM 555 N N . GLU A 1 73 ? -11.417 -9.159 -3.222 1.00 96.12 73 GLU A N 1
ATOM 556 C CA . GLU A 1 73 ? -12.657 -8.861 -3.948 1.00 96.12 73 GLU A CA 1
ATOM 557 C C . GLU A 1 73 ? -13.294 -7.562 -3.452 1.00 96.12 73 GLU A C 1
ATOM 559 O O . GLU A 1 73 ? -13.830 -6.806 -4.264 1.00 96.12 73 GLU A O 1
ATOM 564 N N . LYS A 1 74 ? -13.268 -7.294 -2.136 1.00 95.81 74 LYS A N 1
ATOM 565 C CA . LYS A 1 74 ? -13.766 -6.037 -1.554 1.00 95.81 74 LYS A CA 1
ATOM 566 C C . LYS A 1 74 ? -13.013 -4.832 -2.119 1.00 95.81 74 LYS A C 1
ATOM 568 O O . LYS A 1 74 ? -13.658 -3.846 -2.464 1.00 95.81 74 LYS A O 1
ATOM 573 N N . TRP A 1 75 ? -11.691 -4.918 -2.237 1.00 96.06 75 TRP A N 1
ATOM 574 C CA . TRP A 1 75 ? -10.850 -3.803 -2.679 1.00 96.06 75 TRP A CA 1
ATOM 575 C C . TRP A 1 75 ? -10.730 -3.632 -4.195 1.00 96.06 75 TRP A C 1
ATOM 577 O O . TRP A 1 75 ? -10.340 -2.553 -4.642 1.00 96.06 75 TRP A O 1
ATOM 587 N N . ALA A 1 76 ? -11.102 -4.638 -4.993 1.00 93.25 76 ALA A N 1
ATOM 588 C CA . ALA A 1 76 ? -11.059 -4.571 -6.455 1.00 93.25 76 ALA A CA 1
ATOM 589 C C . ALA A 1 76 ? -11.728 -3.308 -7.061 1.00 93.25 76 ALA A C 1
ATOM 591 O O . ALA A 1 76 ? -11.084 -2.638 -7.871 1.00 93.25 76 ALA A O 1
ATOM 592 N N . PRO A 1 77 ? -12.968 -2.914 -6.686 1.00 93.75 77 PRO A N 1
ATOM 593 C CA . PRO A 1 77 ? -13.597 -1.707 -7.235 1.00 93.75 77 PRO A CA 1
ATOM 594 C C . PRO A 1 77 ? -13.039 -0.395 -6.662 1.00 93.75 77 PRO A C 1
ATOM 596 O O . PRO A 1 77 ? -13.059 0.635 -7.343 1.00 93.75 77 PRO A O 1
ATOM 599 N N . ARG A 1 78 ? -12.599 -0.392 -5.401 1.00 94.19 78 ARG A N 1
ATOM 600 C CA . ARG A 1 78 ? -11.979 0.744 -4.704 1.00 94.19 78 ARG A CA 1
ATOM 601 C C . ARG A 1 78 ? -11.349 0.241 -3.408 1.00 94.19 78 ARG A C 1
ATOM 603 O O . ARG A 1 78 ? -11.983 -0.506 -2.666 1.00 94.19 78 ARG A O 1
ATOM 610 N N . LEU A 1 79 ? -10.130 0.688 -3.125 1.00 96.56 79 LEU A N 1
ATOM 611 C CA . LEU A 1 79 ? -9.475 0.411 -1.855 1.00 96.56 79 LEU A CA 1
ATOM 612 C C . LEU A 1 79 ? -10.091 1.307 -0.786 1.00 96.56 79 LEU A C 1
ATOM 614 O O . LEU A 1 79 ? -10.145 2.524 -0.954 1.00 96.56 79 LEU A O 1
ATOM 618 N N . GLN A 1 80 ? -10.546 0.694 0.299 1.00 97.50 80 GLN A N 1
ATOM 619 C CA . GLN A 1 80 ? -11.080 1.413 1.442 1.00 97.50 80 GLN A CA 1
ATOM 620 C C . GLN A 1 80 ? -10.678 0.706 2.729 1.00 97.50 80 GLN A C 1
ATOM 622 O O . GLN A 1 80 ? -10.781 -0.522 2.833 1.00 97.50 80 GLN A O 1
ATOM 627 N N . THR A 1 81 ? -10.221 1.499 3.686 1.00 98.50 81 THR A N 1
ATOM 628 C CA . THR A 1 81 ? -9.910 1.094 5.052 1.00 98.50 81 THR A CA 1
ATOM 629 C C . THR A 1 81 ? -10.349 2.196 6.012 1.00 98.50 81 THR A C 1
ATOM 631 O O . THR A 1 81 ? -10.686 3.309 5.606 1.00 98.50 81 THR A O 1
ATOM 634 N N . TYR A 1 82 ? -10.329 1.899 7.305 1.00 98.75 82 TYR A N 1
ATOM 635 C CA . TYR A 1 82 ? -10.378 2.902 8.353 1.00 98.75 82 TYR A CA 1
ATOM 636 C C . TYR A 1 82 ? -9.015 2.993 9.033 1.00 98.75 82 TYR A C 1
ATOM 638 O O . TYR A 1 82 ? -8.475 1.989 9.508 1.00 98.75 82 TYR A O 1
ATOM 646 N N . LEU A 1 83 ? -8.441 4.201 9.040 1.00 98.38 83 LEU A N 1
ATOM 647 C CA . LEU A 1 83 ? -7.118 4.518 9.601 1.00 98.38 83 LEU A CA 1
ATOM 648 C C . LEU A 1 83 ? -5.957 3.729 8.977 1.00 98.38 83 LEU A C 1
ATOM 650 O O . LEU A 1 83 ? -4.861 3.712 9.522 1.00 98.38 83 LEU A O 1
ATOM 654 N N . GLY A 1 84 ? -6.188 3.025 7.869 1.00 98.12 84 GLY A N 1
ATOM 655 C CA . GLY A 1 84 ? -5.236 2.054 7.342 1.00 98.12 84 GLY A CA 1
ATOM 656 C C . GLY A 1 84 ? -5.001 0.822 8.211 1.00 98.12 84 GLY A C 1
ATOM 657 O O . GLY A 1 84 ? -4.082 0.060 7.924 1.00 98.12 84 GLY A O 1
ATOM 658 N N . MET A 1 85 ? -5.827 0.620 9.244 1.00 98.44 85 MET A N 1
ATOM 659 C CA . MET A 1 85 ? -5.681 -0.469 10.212 1.00 98.44 85 MET A CA 1
ATOM 660 C C . MET A 1 85 ? -6.876 -1.418 10.246 1.00 98.44 85 MET A C 1
ATOM 662 O O . MET A 1 85 ? -6.696 -2.564 10.629 1.00 98.44 85 MET A O 1
ATOM 666 N N . ALA A 1 86 ? -8.078 -0.989 9.856 1.00 98.50 86 ALA A N 1
ATOM 667 C CA . ALA A 1 86 ? -9.284 -1.816 9.942 1.00 98.50 86 ALA A CA 1
ATOM 668 C C . ALA A 1 86 ? -10.131 -1.739 8.665 1.00 98.50 86 ALA A C 1
ATOM 670 O O . ALA A 1 86 ? -9.983 -0.810 7.871 1.00 98.50 86 ALA A O 1
ATOM 671 N N . VAL A 1 87 ? -11.029 -2.707 8.465 1.00 98.38 87 VAL A N 1
ATOM 672 C CA . VAL A 1 87 ? -11.871 -2.800 7.261 1.00 98.38 87 VAL A CA 1
ATOM 673 C C . VAL A 1 87 ? -13.296 -3.201 7.649 1.00 98.38 87 VAL A C 1
ATOM 675 O O . VAL A 1 87 ? -13.498 -4.132 8.427 1.00 98.38 87 VAL A O 1
ATOM 678 N N . VAL A 1 88 ? -14.303 -2.523 7.093 1.00 98.38 88 VAL A N 1
ATOM 679 C CA . VAL A 1 88 ? -15.727 -2.828 7.343 1.00 98.38 88 VAL A CA 1
ATOM 680 C C . VAL A 1 88 ? -16.034 -4.248 6.871 1.00 98.38 88 VAL A C 1
ATOM 682 O O . VAL A 1 88 ? -15.609 -4.610 5.768 1.00 98.38 88 VAL A O 1
ATOM 685 N N . ASN A 1 89 ? -16.812 -5.004 7.654 1.00 98.00 89 ASN A N 1
ATOM 686 C CA . ASN A 1 89 ? -17.130 -6.432 7.488 1.00 98.00 89 ASN A CA 1
ATOM 687 C C . ASN A 1 89 ? -15.990 -7.406 7.853 1.00 98.00 89 ASN A C 1
ATOM 689 O O . ASN A 1 89 ? -16.160 -8.617 7.692 1.00 98.00 89 ASN A O 1
ATOM 693 N N . TYR A 1 90 ? -14.865 -6.915 8.381 1.00 98.19 90 TYR A N 1
ATOM 694 C CA . TYR A 1 90 ? -13.731 -7.725 8.850 1.00 98.19 90 TYR A CA 1
ATOM 695 C C . TYR A 1 90 ? -13.460 -7.433 10.338 1.00 98.19 90 TYR A C 1
ATOM 697 O O . TYR A 1 90 ? -12.436 -6.840 10.680 1.00 98.19 90 TYR A O 1
ATOM 705 N N . PRO A 1 91 ? -14.396 -7.792 11.241 1.00 98.00 91 PRO A N 1
ATOM 706 C CA . PRO A 1 91 ? -14.279 -7.482 12.660 1.00 98.00 91 PRO A CA 1
ATOM 707 C C . PRO A 1 91 ? -13.066 -8.169 13.289 1.00 98.00 91 PRO A C 1
ATOM 709 O O . PRO A 1 91 ? -12.717 -9.288 12.917 1.00 98.00 91 PRO A O 1
ATOM 712 N N . ASN A 1 92 ? -12.466 -7.516 14.284 1.00 98.06 92 ASN A N 1
ATOM 713 C CA . ASN A 1 92 ? -11.292 -7.989 15.027 1.00 98.06 92 ASN A CA 1
ATOM 714 C C . ASN A 1 92 ? -10.050 -8.281 14.155 1.00 98.06 92 ASN A C 1
ATOM 716 O O . ASN A 1 92 ? -9.107 -8.909 14.635 1.00 98.06 92 ASN A O 1
ATOM 720 N N . ILE A 1 93 ? -10.026 -7.827 12.897 1.00 97.69 93 ILE A N 1
ATOM 721 C CA . ILE A 1 93 ? -8.839 -7.867 12.041 1.00 97.69 93 ILE A CA 1
ATOM 722 C C . ILE A 1 93 ? -8.199 -6.483 12.039 1.00 97.69 93 ILE A C 1
ATOM 724 O O . ILE A 1 93 ? -8.833 -5.497 11.659 1.00 97.69 93 ILE A O 1
ATOM 728 N N . PHE A 1 94 ? -6.924 -6.441 12.419 1.00 98.25 94 PHE A N 1
ATOM 729 C CA . PHE A 1 94 ? -6.079 -5.263 12.283 1.00 98.25 94 PHE A CA 1
ATOM 730 C C . PHE A 1 94 ? -4.967 -5.517 11.266 1.00 98.25 94 PHE A C 1
ATOM 732 O O . PHE A 1 94 ? -4.402 -6.609 11.208 1.00 98.25 94 PHE A O 1
ATOM 739 N N . ILE A 1 95 ? -4.649 -4.499 10.472 1.00 97.31 95 ILE A N 1
ATOM 740 C CA . ILE A 1 95 ? -3.589 -4.524 9.465 1.00 97.31 95 ILE A CA 1
ATOM 741 C C . ILE A 1 95 ? -2.520 -3.519 9.888 1.00 97.31 95 ILE A C 1
ATOM 743 O O . ILE A 1 95 ? -2.788 -2.326 10.012 1.00 97.31 95 ILE A O 1
ATOM 747 N N . VAL A 1 96 ? -1.300 -4.003 10.099 1.00 96.62 96 VAL A N 1
ATOM 748 C CA . VAL A 1 96 ? -0.137 -3.156 10.381 1.00 96.62 96 VAL A CA 1
ATOM 749 C C . VAL A 1 96 ? 0.567 -2.836 9.070 1.00 96.62 96 VAL A C 1
ATOM 751 O O . VAL A 1 96 ? 0.606 -3.668 8.166 1.00 96.62 96 VAL A O 1
ATOM 754 N N . TYR A 1 97 ? 1.093 -1.618 8.954 1.00 96.12 97 TYR A N 1
ATOM 755 C CA . TYR A 1 97 ? 1.700 -1.093 7.733 1.00 96.12 97 TYR A CA 1
ATOM 756 C C . TYR A 1 97 ? 0.759 -1.228 6.514 1.00 96.12 97 TYR A C 1
ATOM 758 O O . TYR A 1 97 ? 1.174 -1.519 5.393 1.00 96.12 97 TYR A O 1
ATOM 766 N N . GLY A 1 98 ? -0.546 -1.071 6.774 1.00 94.56 98 GLY A N 1
ATOM 767 C CA . GLY A 1 98 ? -1.622 -1.411 5.852 1.00 94.56 98 GLY A CA 1
ATOM 768 C C . GLY A 1 98 ? -1.966 -0.349 4.800 1.00 94.56 98 GLY A C 1
ATOM 769 O O . GLY A 1 98 ? -1.443 0.769 4.809 1.00 94.56 98 GLY A O 1
ATOM 770 N N . PRO A 1 99 ? -2.893 -0.679 3.884 1.00 96.38 99 PRO A N 1
ATOM 771 C CA . PRO A 1 99 ? -3.361 0.247 2.863 1.00 96.38 99 PRO A CA 1
ATOM 772 C C . PRO A 1 99 ? -4.017 1.493 3.446 1.00 96.38 99 PRO A C 1
ATOM 774 O O . PRO A 1 99 ? -4.865 1.396 4.324 1.00 96.38 99 PRO A O 1
ATOM 777 N N . GLN A 1 100 ? -3.689 2.661 2.895 1.00 97.75 100 GLN A N 1
ATOM 778 C CA . GLN A 1 100 ? -4.143 3.978 3.358 1.00 97.75 100 GLN A CA 1
ATOM 779 C C . GLN A 1 100 ? -3.678 4.345 4.781 1.00 97.75 100 GLN A C 1
ATOM 781 O O . GLN A 1 100 ? -4.188 5.302 5.358 1.00 97.75 100 GLN A O 1
ATOM 786 N N . ALA A 1 101 ? -2.692 3.635 5.335 1.00 97.56 101 ALA A N 1
ATOM 787 C CA . ALA A 1 101 ? -1.836 4.142 6.407 1.00 97.56 101 ALA A CA 1
ATOM 788 C C . ALA A 1 101 ? -0.691 4.987 5.809 1.00 97.56 101 ALA A C 1
ATOM 790 O O . ALA A 1 101 ? -0.535 5.004 4.584 1.00 97.56 101 ALA A O 1
ATOM 791 N N . PRO A 1 102 ? 0.147 5.671 6.616 1.00 97.31 102 PRO A N 1
ATOM 792 C CA . PRO A 1 102 ? 1.330 6.352 6.094 1.00 97.31 102 PRO A CA 1
ATOM 793 C C . PRO A 1 102 ? 2.235 5.417 5.293 1.00 97.31 102 PRO A C 1
ATOM 795 O O . PRO A 1 102 ? 2.733 5.820 4.248 1.00 97.31 102 PRO A O 1
ATOM 798 N N . ALA A 1 103 ? 2.397 4.176 5.770 1.00 94.19 103 ALA A N 1
ATOM 799 C CA . ALA A 1 103 ? 3.107 3.082 5.118 1.00 94.19 103 ALA A CA 1
ATOM 800 C C . ALA A 1 103 ? 4.378 3.550 4.385 1.00 94.19 103 ALA A C 1
ATOM 802 O O . ALA A 1 103 ? 5.363 3.913 5.031 1.00 94.19 103 ALA A O 1
ATOM 803 N N . ALA A 1 104 ? 4.364 3.599 3.053 1.00 94.25 104 ALA A N 1
ATOM 804 C CA . ALA A 1 104 ? 5.537 3.957 2.261 1.00 94.25 104 ALA A CA 1
ATOM 805 C C . ALA A 1 104 ? 5.994 5.423 2.394 1.00 94.25 104 ALA A C 1
ATOM 807 O O . ALA A 1 104 ? 7.125 5.756 2.050 1.00 94.25 104 ALA A O 1
ATOM 808 N N . PHE A 1 105 ? 5.129 6.298 2.905 1.00 95.00 105 PHE A N 1
ATOM 809 C CA . PHE A 1 105 ? 5.419 7.702 3.210 1.00 95.00 105 PHE A CA 1
ATOM 810 C C . PHE A 1 105 ? 5.886 7.896 4.660 1.00 95.00 105 PHE A C 1
ATOM 812 O O . PHE A 1 105 ? 5.912 9.014 5.178 1.00 95.00 105 PHE A O 1
ATOM 819 N N . CYS A 1 106 ? 6.267 6.807 5.324 1.00 94.38 106 CYS A N 1
ATOM 820 C CA . CYS A 1 106 ? 6.892 6.806 6.631 1.00 94.38 106 CYS A CA 1
ATOM 821 C C . CYS A 1 106 ? 8.080 5.834 6.657 1.00 94.38 106 CYS A C 1
ATOM 823 O O . CYS A 1 106 ? 8.162 4.891 5.872 1.00 94.38 106 CYS A O 1
ATOM 825 N N . ASN A 1 107 ? 9.007 6.053 7.589 1.00 95.94 107 ASN A N 1
ATOM 826 C CA . ASN A 1 107 ? 9.990 5.038 7.944 1.00 95.94 107 ASN A CA 1
ATOM 827 C C . ASN A 1 107 ? 9.245 3.786 8.457 1.00 95.94 107 ASN A C 1
ATOM 829 O O . ASN A 1 107 ? 8.444 3.884 9.388 1.00 95.94 107 ASN A O 1
ATOM 833 N N . GLY A 1 108 ? 9.489 2.637 7.817 1.00 94.88 108 GLY A N 1
ATOM 834 C CA . GLY A 1 108 ? 8.748 1.389 8.034 1.00 94.88 108 GLY A CA 1
ATOM 835 C C . GLY A 1 108 ? 8.648 0.978 9.505 1.00 94.88 108 GLY A C 1
ATOM 836 O O . GLY A 1 108 ? 7.534 0.926 10.030 1.00 94.88 108 GLY A O 1
ATOM 837 N N . PRO A 1 109 ? 9.780 0.746 10.191 1.00 96.62 109 PRO A N 1
ATOM 838 C CA . PRO A 1 109 ? 9.805 0.492 11.631 1.00 96.62 109 PRO A CA 1
ATOM 839 C C . PRO A 1 109 ? 9.018 1.514 12.463 1.00 96.62 109 PRO A C 1
ATOM 841 O O . PRO A 1 109 ? 8.164 1.121 13.248 1.00 96.62 109 PRO A O 1
ATOM 844 N N . VAL A 1 110 ? 9.209 2.815 12.219 1.00 96.19 110 VAL A N 1
ATOM 845 C CA . VAL A 1 110 ? 8.579 3.880 13.023 1.00 96.19 110 VAL A CA 1
ATOM 846 C C . VAL A 1 110 ? 7.051 3.828 12.957 1.00 96.19 110 VAL A C 1
ATOM 848 O O . VAL A 1 110 ? 6.379 3.840 13.985 1.00 96.19 110 VAL A O 1
ATOM 851 N N . CYS A 1 111 ? 6.462 3.768 11.759 1.00 94.56 111 CYS A N 1
ATOM 852 C CA . CYS A 1 111 ? 4.999 3.679 11.665 1.00 94.56 111 CYS A CA 1
ATOM 853 C C . CYS A 1 111 ? 4.455 2.325 12.124 1.00 94.56 111 CYS A C 1
ATOM 855 O O . CYS A 1 111 ? 3.349 2.285 12.662 1.00 94.56 111 CYS A O 1
ATOM 857 N N . THR A 1 112 ? 5.217 1.245 11.944 1.00 97.00 112 THR A N 1
ATOM 858 C CA . THR A 1 112 ? 4.850 -0.090 12.430 1.00 97.00 112 THR A CA 1
ATOM 859 C C . THR A 1 112 ? 4.752 -0.098 13.953 1.00 97.00 112 THR A C 1
ATOM 861 O O . THR A 1 112 ? 3.757 -0.591 14.480 1.00 97.00 112 THR A O 1
ATOM 864 N N . GLU A 1 113 ? 5.718 0.493 14.660 1.00 98.12 113 GLU A N 1
ATOM 865 C CA . GLU A 1 113 ? 5.698 0.631 16.123 1.00 98.12 113 GLU A CA 1
ATOM 866 C C . GLU A 1 113 ? 4.488 1.446 16.591 1.00 98.12 113 GLU A C 1
ATOM 868 O O . GLU A 1 113 ? 3.704 0.961 17.403 1.00 98.12 113 GLU A O 1
ATOM 873 N N . ILE A 1 114 ? 4.261 2.623 15.996 1.00 97.94 114 ILE A N 1
ATOM 874 C CA . ILE A 1 114 ? 3.123 3.499 16.327 1.00 97.94 114 ILE A CA 1
ATOM 875 C C . ILE A 1 114 ? 1.779 2.777 16.150 1.00 97.94 114 ILE A C 1
ATOM 877 O O . ILE A 1 114 ? 0.889 2.884 16.994 1.00 97.94 114 ILE A O 1
ATOM 881 N N . GLN A 1 115 ? 1.602 2.054 15.041 1.00 98.38 115 GLN A N 1
ATOM 882 C CA . GLN A 1 115 ? 0.373 1.301 14.792 1.00 98.38 115 GLN A CA 1
ATOM 883 C C . GLN A 1 115 ? 0.234 0.112 15.740 1.00 98.38 115 GLN A C 1
ATOM 885 O O . GLN A 1 115 ? -0.859 -0.134 16.243 1.00 98.38 115 GLN A O 1
ATOM 890 N N . SER A 1 116 ? 1.326 -0.605 16.004 1.00 98.38 116 SER A N 1
ATOM 891 C CA . SER A 1 116 ? 1.320 -1.764 16.897 1.00 98.38 116 SER A CA 1
ATOM 892 C C . SER A 1 116 ? 0.959 -1.358 18.322 1.00 98.38 116 SER A C 1
ATOM 894 O O . SER A 1 116 ? 0.085 -1.978 18.922 1.00 98.38 116 SER A O 1
ATOM 896 N N . GLU A 1 117 ? 1.544 -0.276 18.839 1.00 98.44 117 GLU A N 1
ATOM 897 C CA . GLU A 1 117 ? 1.208 0.265 20.159 1.00 98.44 117 GLU A CA 1
ATOM 898 C C . GLU A 1 117 ? -0.266 0.688 20.231 1.00 98.44 117 GLU A C 1
ATOM 900 O O . GLU A 1 117 ? -0.979 0.328 21.170 1.00 98.44 117 GLU A O 1
ATOM 905 N N . TRP A 1 118 ? -0.765 1.382 19.203 1.00 98.69 118 TRP A N 1
ATOM 906 C CA . TRP A 1 118 ? -2.177 1.756 19.125 1.00 98.69 118 TRP A CA 1
ATOM 907 C C . TRP A 1 118 ? -3.103 0.530 19.137 1.00 98.69 118 TRP A C 1
ATOM 909 O O . TRP A 1 118 ? -4.099 0.516 19.862 1.00 98.69 118 TRP A O 1
ATOM 919 N N . ILE A 1 119 ? -2.770 -0.518 18.376 1.00 98.75 119 ILE A N 1
ATOM 920 C CA . ILE A 1 119 ? -3.553 -1.761 18.296 1.00 98.75 119 ILE A CA 1
ATOM 921 C C . ILE A 1 119 ? -3.519 -2.519 19.628 1.00 98.75 119 ILE A C 1
ATOM 923 O O . ILE A 1 119 ? -4.566 -2.974 20.088 1.00 98.75 119 ILE A O 1
ATOM 927 N N . VAL A 1 120 ? -2.361 -2.624 20.285 1.00 98.62 120 VAL A N 1
ATOM 928 C CA . VAL A 1 120 ? -2.234 -3.260 21.609 1.00 98.62 120 VAL A CA 1
ATOM 929 C C . VAL A 1 120 ? -3.076 -2.521 22.650 1.00 98.62 120 VAL A C 1
ATOM 931 O O . VAL A 1 120 ? -3.825 -3.153 23.402 1.00 98.62 120 VAL A O 1
ATOM 934 N N . ASN A 1 121 ? -3.031 -1.188 22.653 1.00 98.56 121 ASN A N 1
ATOM 935 C CA . ASN A 1 121 ? -3.863 -0.363 23.529 1.00 98.56 121 ASN A CA 1
ATOM 936 C C . ASN A 1 121 ? -5.362 -0.529 23.221 1.00 98.56 121 ASN A C 1
ATOM 938 O O . ASN A 1 121 ? -6.179 -0.589 24.143 1.00 98.56 121 ASN A O 1
ATOM 942 N N . CYS A 1 122 ? -5.725 -0.679 21.943 1.00 98.62 122 CYS A N 1
ATOM 943 C CA . CYS A 1 122 ? -7.086 -0.993 21.514 1.00 98.62 122 CYS A CA 1
ATOM 944 C C . CYS A 1 122 ? -7.557 -2.335 22.062 1.00 98.62 122 CYS A C 1
ATOM 946 O O . CYS A 1 122 ? -8.568 -2.394 22.757 1.00 98.62 122 CYS A O 1
ATOM 948 N N . ILE A 1 123 ? -6.796 -3.402 21.838 1.00 98.44 123 ILE A N 1
ATOM 949 C CA . ILE A 1 123 ? -7.130 -4.746 22.320 1.00 98.44 123 ILE A CA 1
ATOM 950 C C . ILE A 1 123 ? -7.237 -4.767 23.851 1.00 98.44 123 ILE A C 1
ATOM 952 O O . ILE A 1 123 ? -8.194 -5.325 24.388 1.00 98.44 123 ILE A O 1
ATOM 956 N N . THR A 1 124 ? -6.321 -4.094 24.553 1.00 98.12 124 THR A N 1
ATOM 957 C CA . THR A 1 124 ? -6.353 -3.957 26.018 1.00 98.12 124 THR A CA 1
ATOM 958 C C . THR A 1 124 ? -7.622 -3.245 26.489 1.00 98.12 124 THR A C 1
ATOM 960 O O . THR A 1 124 ? -8.282 -3.698 27.424 1.00 98.12 124 THR A O 1
ATOM 963 N N . TYR A 1 125 ? -8.019 -2.160 25.816 1.00 97.25 125 TYR A N 1
ATOM 964 C CA . TYR A 1 125 ? -9.275 -1.469 26.105 1.00 97.25 125 TYR A CA 1
ATOM 965 C C . TYR A 1 125 ? -10.490 -2.380 25.895 1.00 97.25 125 TYR A C 1
ATOM 967 O O . TYR A 1 125 ? -11.366 -2.426 26.758 1.00 97.25 125 TYR A O 1
ATOM 975 N N . LEU A 1 126 ? -10.547 -3.122 24.785 1.00 96.81 126 LEU A N 1
ATOM 976 C CA . LEU A 1 126 ? -11.659 -4.031 24.494 1.00 96.81 126 LEU A CA 1
ATOM 977 C C . LEU A 1 126 ? -11.780 -5.113 25.570 1.00 96.81 126 LEU A C 1
ATOM 979 O O . LEU A 1 126 ? -12.869 -5.329 26.102 1.00 96.81 126 LEU A O 1
ATOM 983 N N . HIS A 1 127 ? -10.650 -5.716 25.944 1.00 95.75 127 HIS A N 1
ATOM 984 C CA . HIS A 1 127 ? -10.574 -6.716 27.002 1.00 95.75 127 HIS A CA 1
ATOM 985 C C . HIS A 1 127 ? -11.085 -6.167 28.342 1.00 95.75 127 HIS A C 1
ATOM 987 O O . HIS A 1 127 ? -12.013 -6.723 28.927 1.00 95.75 127 HIS A O 1
ATOM 993 N N . ASN A 1 128 ? -10.55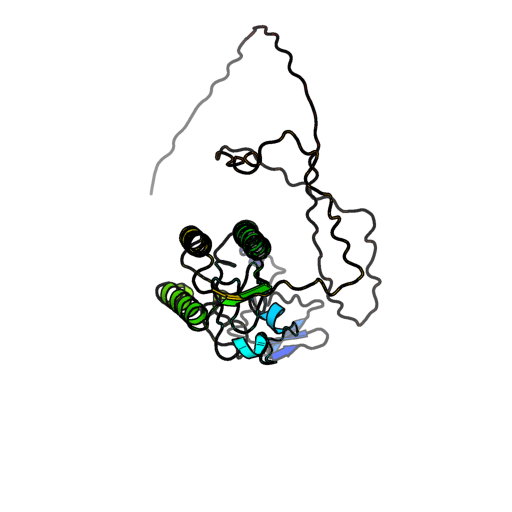4 -5.025 28.789 1.00 95.75 128 ASN A N 1
ATOM 994 C CA . ASN A 1 128 ? -10.912 -4.422 30.078 1.00 95.75 128 ASN A CA 1
ATOM 995 C C . ASN A 1 128 ? -12.377 -3.965 30.155 1.00 95.75 128 ASN A C 1
ATOM 997 O O . ASN A 1 128 ? -12.921 -3.829 31.249 1.00 95.75 128 ASN A O 1
ATOM 1001 N N . ASN A 1 129 ? -13.026 -3.744 29.009 1.00 94.44 129 ASN A N 1
ATOM 1002 C CA . ASN A 1 129 ? -14.424 -3.323 28.925 1.00 94.44 129 ASN A CA 1
ATOM 1003 C C . ASN A 1 129 ? -15.380 -4.459 28.512 1.00 94.44 129 ASN A C 1
ATOM 1005 O O . ASN A 1 129 ? -16.549 -4.194 28.240 1.00 94.44 129 ASN A O 1
ATOM 1009 N N . ASN A 1 130 ? -14.924 -5.719 28.486 1.00 94.19 130 ASN A N 1
ATOM 1010 C CA . ASN A 1 130 ? -15.719 -6.884 28.068 1.00 94.19 130 ASN A CA 1
ATOM 1011 C C . ASN A 1 130 ? -16.326 -6.750 26.654 1.00 94.19 130 ASN A C 1
ATOM 1013 O O . ASN A 1 130 ? -17.414 -7.260 26.369 1.00 94.19 130 ASN A O 1
ATOM 1017 N N . ILE A 1 131 ? -15.625 -6.057 25.757 1.00 96.19 131 ILE A N 1
ATOM 1018 C CA . ILE A 1 131 ? -16.009 -5.884 24.357 1.00 96.19 131 ILE A CA 1
ATOM 1019 C C . ILE A 1 131 ? -15.338 -6.995 23.554 1.00 96.19 131 ILE A C 1
ATOM 1021 O O . ILE A 1 131 ? -14.120 -7.140 23.567 1.00 96.19 131 ILE A O 1
ATOM 1025 N N . THR A 1 132 ? -16.128 -7.783 22.830 1.00 96.12 132 THR A N 1
ATOM 1026 C CA . THR A 1 132 ? -15.631 -8.968 22.107 1.00 96.12 132 THR A CA 1
ATOM 1027 C C . THR A 1 132 ? -15.577 -8.765 20.599 1.00 96.12 132 THR A C 1
ATOM 1029 O O . THR A 1 132 ? -15.114 -9.640 19.865 1.00 96.12 132 THR A O 1
ATOM 1032 N N . ARG A 1 133 ? -16.089 -7.633 20.113 1.00 97.00 133 ARG A N 1
ATOM 1033 C CA . ARG A 1 133 ? -16.169 -7.319 18.694 1.00 97.00 133 ARG A CA 1
ATOM 1034 C C . ARG A 1 133 ? -15.960 -5.829 18.449 1.00 97.00 133 ARG A C 1
ATOM 1036 O O . ARG A 1 133 ? -16.704 -5.003 18.978 1.00 97.00 133 ARG A O 1
ATOM 1043 N N . ILE A 1 134 ? -14.997 -5.529 17.587 1.00 98.19 134 ILE A N 1
ATOM 1044 C CA . ILE A 1 134 ? -14.696 -4.206 17.042 1.00 98.19 134 ILE A CA 1
ATOM 1045 C C . ILE A 1 134 ? -14.677 -4.280 15.512 1.00 98.19 134 ILE A C 1
ATOM 1047 O O . ILE A 1 134 ? -14.078 -5.183 14.931 1.00 98.19 134 ILE A O 1
ATOM 1051 N N . GLU A 1 135 ? -15.319 -3.328 14.845 1.00 97.62 135 GLU A N 1
ATOM 1052 C CA . GLU A 1 135 ? -15.147 -3.083 13.409 1.00 97.62 135 GLU A CA 1
ATOM 1053 C C . GLU A 1 135 ? -15.418 -1.608 13.098 1.00 97.62 135 GLU A C 1
ATOM 1055 O O . GLU A 1 135 ? -16.169 -0.976 13.841 1.00 97.62 135 GLU A O 1
ATOM 1060 N N . PRO A 1 136 ? -14.838 -1.023 12.043 1.00 98.44 136 PRO A N 1
ATOM 1061 C CA . PRO A 1 136 ? -15.186 0.338 11.654 1.00 98.44 136 PRO A CA 1
ATOM 1062 C C . PRO A 1 136 ? -16.630 0.414 11.141 1.00 98.44 136 PRO A C 1
ATOM 1064 O O . PRO A 1 136 ? -17.141 -0.538 10.547 1.00 98.44 136 PRO A O 1
ATOM 1067 N N . SER A 1 137 ? -17.277 1.564 11.325 1.00 98.56 137 SER A N 1
ATOM 1068 C CA . SER A 1 137 ? -18.522 1.875 10.623 1.00 98.56 137 SER A CA 1
ATOM 1069 C C . SER A 1 137 ? -18.246 2.144 9.137 1.00 98.56 137 SER A C 1
ATOM 1071 O O . SER A 1 137 ? -17.128 2.491 8.740 1.00 98.56 137 SER A O 1
ATOM 1073 N N . ARG A 1 138 ? -19.275 1.995 8.295 1.00 98.12 138 ARG A N 1
ATOM 1074 C CA . ARG A 1 138 ? -19.168 2.272 6.854 1.00 98.12 138 ARG A CA 1
ATOM 1075 C C . ARG A 1 138 ? -18.814 3.732 6.591 1.00 98.12 138 ARG A C 1
ATOM 1077 O O . ARG A 1 138 ? -17.975 4.018 5.744 1.00 98.12 138 ARG A O 1
ATOM 1084 N N . GLU A 1 139 ? -19.438 4.625 7.343 1.00 98.56 139 GLU A N 1
ATOM 1085 C CA . GLU A 1 139 ? -19.253 6.069 7.254 1.00 98.56 139 GLU A CA 1
ATOM 1086 C C . GLU A 1 139 ? -17.810 6.443 7.604 1.00 98.56 139 GLU A C 1
ATOM 1088 O O . GLU A 1 139 ? -17.195 7.234 6.896 1.00 98.56 139 GLU A O 1
ATOM 1093 N N . ALA A 1 140 ? -17.240 5.818 8.640 1.00 98.62 140 ALA A N 1
ATOM 1094 C CA . ALA A 1 140 ? -15.866 6.055 9.066 1.00 98.62 140 ALA A CA 1
ATOM 1095 C C . ALA A 1 140 ? -14.832 5.584 8.021 1.00 98.62 140 ALA A C 1
ATOM 1097 O O . ALA A 1 140 ? -13.899 6.322 7.696 1.00 98.62 140 ALA A O 1
ATOM 1098 N N . GLU A 1 141 ? -15.006 4.382 7.453 1.00 98.56 141 GLU A N 1
ATOM 1099 C CA . GLU A 1 141 ? -14.162 3.853 6.364 1.00 98.56 141 GLU A CA 1
ATOM 1100 C C . GLU A 1 141 ? -14.241 4.733 5.102 1.00 98.56 141 GLU A C 1
ATOM 1102 O O . GLU A 1 141 ? -13.225 5.022 4.458 1.00 98.56 141 GLU A O 1
ATOM 1107 N N . GLU A 1 142 ? -15.440 5.198 4.750 1.00 98.44 142 GLU A N 1
ATOM 1108 C CA . GLU A 1 142 ? -15.647 6.080 3.606 1.00 98.44 142 GLU A CA 1
ATOM 1109 C C . GLU A 1 142 ? -15.040 7.472 3.824 1.00 98.44 142 GLU A C 1
ATOM 1111 O O . GLU A 1 142 ? -14.309 7.952 2.954 1.00 98.44 142 GLU A O 1
ATOM 1116 N N . GLU A 1 143 ? -15.273 8.094 4.984 1.00 98.50 143 GLU A N 1
ATOM 1117 C CA . GLU A 1 143 ? -14.691 9.391 5.347 1.00 98.50 143 GLU A CA 1
ATOM 1118 C C . GLU A 1 143 ? -13.161 9.334 5.303 1.00 98.50 143 GLU A C 1
ATOM 1120 O O . GLU A 1 143 ? -12.530 10.208 4.702 1.00 98.50 143 GLU A O 1
ATOM 1125 N N . TRP A 1 144 ? -12.561 8.290 5.886 1.00 98.56 144 TRP A N 1
ATOM 1126 C CA . TRP A 1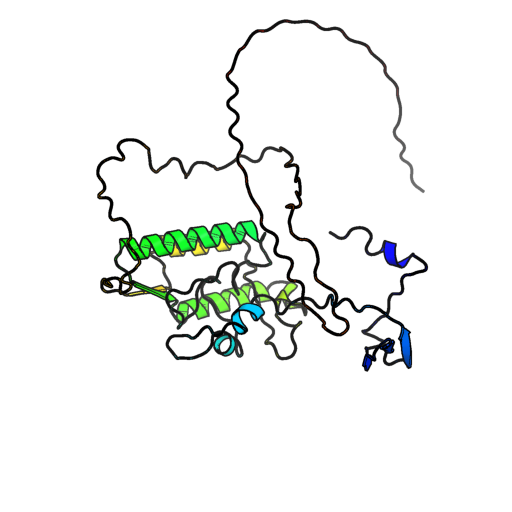 144 ? -11.113 8.092 5.865 1.00 98.56 144 TRP A CA 1
ATOM 1127 C C . TRP A 1 144 ? -10.578 7.981 4.440 1.00 98.56 144 TRP A C 1
ATOM 1129 O O . TRP A 1 144 ? -9.680 8.730 4.054 1.00 98.56 144 TRP A O 1
ATOM 1139 N N . SER A 1 145 ? -11.168 7.097 3.636 1.00 98.19 145 SER A N 1
ATOM 1140 C CA . SER A 1 145 ? -10.737 6.875 2.253 1.00 98.19 145 SER A CA 1
ATOM 1141 C C . SER A 1 145 ? -10.862 8.147 1.408 1.00 98.19 145 SER A C 1
ATOM 1143 O O . SER A 1 145 ? -9.965 8.483 0.639 1.00 98.19 145 SER A O 1
ATOM 1145 N N . ASN A 1 146 ? -11.951 8.901 1.579 1.00 98.06 146 ASN A N 1
ATOM 1146 C CA . ASN A 1 146 ? -12.168 10.166 0.876 1.00 98.06 146 ASN A CA 1
ATOM 1147 C C . ASN A 1 146 ? -11.177 11.247 1.328 1.00 98.06 146 ASN A C 1
ATOM 1149 O O . ASN A 1 146 ? -10.720 12.046 0.512 1.00 98.06 146 ASN A O 1
ATOM 1153 N N . ASN A 1 147 ? -10.822 11.277 2.614 1.00 97.88 147 ASN A N 1
ATOM 1154 C CA . ASN A 1 147 ? -9.803 12.181 3.132 1.00 97.88 147 ASN A CA 1
ATOM 1155 C C . ASN A 1 147 ? -8.417 11.867 2.550 1.00 97.88 147 ASN A C 1
ATOM 1157 O O . ASN A 1 147 ? -7.728 12.786 2.109 1.00 97.88 147 ASN A O 1
ATOM 1161 N N . VAL A 1 148 ? -8.048 10.585 2.485 1.00 97.81 148 VAL A N 1
ATOM 1162 C CA . VAL A 1 148 ? -6.800 10.112 1.870 1.00 97.81 148 VAL A CA 1
ATOM 1163 C C . VAL A 1 148 ? -6.726 10.541 0.404 1.00 97.81 148 VAL A C 1
ATOM 1165 O O . VAL A 1 148 ? -5.745 11.169 0.004 1.00 97.81 148 VAL A O 1
ATOM 1168 N N . ASP A 1 149 ? -7.781 10.281 -0.373 1.00 95.88 149 ASP A N 1
ATOM 1169 C CA . ASP A 1 149 ? -7.848 10.677 -1.784 1.00 95.88 149 ASP A CA 1
ATOM 1170 C C . ASP A 1 149 ? -7.760 12.202 -1.947 1.00 95.88 149 ASP A C 1
ATOM 1172 O O . ASP A 1 149 ? -7.022 12.700 -2.799 1.00 95.88 149 ASP A O 1
ATOM 1176 N N . LYS A 1 150 ? -8.454 12.964 -1.091 1.00 96.88 150 LYS A N 1
ATOM 1177 C CA . LYS A 1 150 ? -8.429 14.432 -1.114 1.00 96.88 150 LYS A CA 1
ATOM 1178 C C . LYS A 1 150 ? -7.029 14.986 -0.852 1.00 96.88 150 LYS A C 1
ATOM 1180 O O . LYS A 1 150 ? -6.584 15.850 -1.603 1.00 96.88 150 LYS A O 1
ATOM 1185 N N . ILE A 1 151 ? -6.337 14.504 0.181 1.00 96.19 151 ILE A N 1
ATOM 1186 C CA . ILE A 1 151 ? -4.969 14.943 0.499 1.00 96.19 151 ILE A CA 1
ATOM 1187 C C . ILE A 1 151 ? -4.030 14.610 -0.661 1.00 96.19 151 ILE A C 1
ATOM 1189 O O . ILE A 1 151 ? -3.271 15.471 -1.103 1.00 96.19 151 ILE A O 1
ATOM 1193 N N . PHE A 1 152 ? -4.120 13.387 -1.186 1.00 95.00 152 PHE A N 1
ATOM 1194 C CA . PHE A 1 152 ? -3.267 12.924 -2.274 1.00 95.00 152 PHE A CA 1
ATOM 1195 C C . PHE A 1 152 ? -3.473 13.728 -3.567 1.00 95.00 152 PHE A C 1
ATOM 1197 O O . PHE A 1 152 ? -2.498 14.101 -4.215 1.00 95.00 152 PHE A O 1
ATOM 1204 N N . SER A 1 153 ? -4.724 14.066 -3.907 1.00 94.06 153 SER A N 1
ATOM 1205 C CA . SER A 1 153 ? -5.065 14.847 -5.111 1.00 94.06 153 SER A CA 1
ATOM 1206 C C . SER A 1 153 ? -4.485 16.266 -5.132 1.00 94.06 153 SER A C 1
ATOM 1208 O O . SER A 1 153 ? -4.355 16.862 -6.194 1.00 94.06 153 SER A O 1
ATOM 1210 N N . GLY A 1 154 ? -4.113 16.814 -3.971 1.00 93.69 154 GLY A N 1
ATOM 1211 C CA . GLY A 1 154 ? -3.459 18.120 -3.869 1.00 93.69 154 GLY A CA 1
ATOM 1212 C C . GLY A 1 154 ? -1.937 18.079 -4.051 1.00 93.69 154 GLY A C 1
ATOM 1213 O O . GLY A 1 154 ? -1.283 19.102 -3.859 1.00 93.69 154 GLY A O 1
ATOM 1214 N N . GLN A 1 155 ? -1.351 16.914 -4.349 1.00 93.94 155 GLN A N 1
ATOM 1215 C CA . GLN A 1 155 ? 0.097 16.691 -4.374 1.00 93.94 155 GLN A CA 1
ATOM 1216 C C . GLN A 1 155 ? 0.571 16.203 -5.747 1.00 93.94 155 GLN A C 1
ATOM 1218 O O . GLN A 1 155 ? -0.128 15.459 -6.430 1.00 93.94 155 GLN A O 1
ATOM 1223 N N . LEU A 1 156 ? 1.819 16.525 -6.111 1.00 93.81 156 LEU A N 1
ATOM 1224 C CA . LEU A 1 156 ? 2.423 16.110 -7.389 1.00 93.81 156 LEU A CA 1
ATOM 1225 C C . LEU A 1 156 ? 2.509 14.586 -7.570 1.00 93.81 156 LEU A C 1
ATOM 1227 O O . LEU A 1 156 ? 2.563 14.111 -8.699 1.00 93.81 156 LEU A O 1
ATOM 123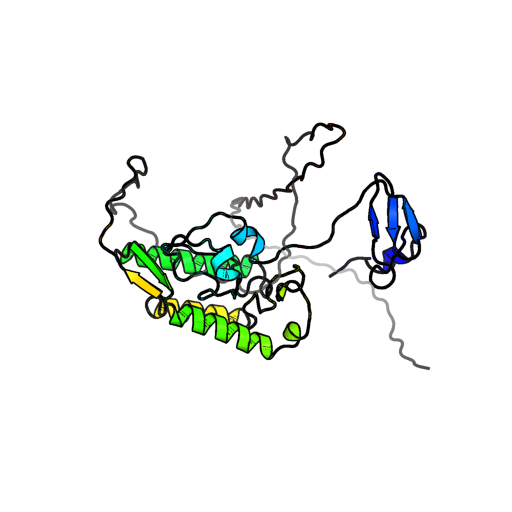1 N N . PHE A 1 157 ? 2.489 13.807 -6.483 1.00 88.88 157 PHE A N 1
ATOM 1232 C CA . PHE A 1 157 ? 2.457 12.343 -6.563 1.00 88.88 157 PHE A CA 1
ATOM 1233 C C . PHE A 1 157 ? 1.250 11.828 -7.358 1.00 88.88 157 PHE A C 1
ATOM 1235 O O . PHE A 1 157 ? 1.369 10.808 -8.039 1.00 88.88 157 PHE A O 1
ATOM 1242 N N . SER A 1 158 ? 0.124 12.547 -7.310 1.00 90.44 158 SER A N 1
ATOM 1243 C CA . SER A 1 158 ? -1.104 12.185 -8.023 1.00 90.44 158 SER A CA 1
ATOM 1244 C C . SER A 1 158 ? -0.997 12.286 -9.545 1.00 90.44 158 SER A C 1
ATOM 1246 O O . SER A 1 158 ? -1.701 11.566 -10.248 1.00 90.44 158 SER A O 1
ATOM 1248 N N . GLU A 1 159 ? -0.044 13.069 -10.052 1.00 90.94 159 GLU A N 1
ATOM 1249 C CA . GLU A 1 159 ? 0.208 13.252 -11.487 1.00 90.94 159 GLU A CA 1
ATOM 1250 C C . GLU A 1 159 ? 1.116 12.157 -12.077 1.00 90.94 159 GLU A C 1
ATOM 1252 O O . GLU A 1 159 ? 1.437 12.163 -13.266 1.00 90.94 159 GLU A O 1
ATOM 1257 N N . THR A 1 160 ? 1.565 11.200 -11.255 1.00 89.75 160 THR A N 1
ATOM 1258 C CA . THR A 1 160 ? 2.547 10.187 -11.658 1.00 89.75 160 THR A CA 1
ATOM 1259 C C . THR A 1 160 ? 1.974 8.773 -11.640 1.00 89.75 160 THR A C 1
ATOM 1261 O O . THR A 1 160 ? 1.273 8.353 -10.716 1.00 89.75 160 THR A O 1
ATOM 1264 N N . LYS A 1 161 ? 2.328 7.986 -12.660 1.00 89.50 161 LYS A N 1
ATOM 1265 C CA . LYS A 1 161 ? 2.084 6.540 -12.667 1.00 89.50 161 LYS A CA 1
ATOM 1266 C C . LYS A 1 161 ? 3.202 5.861 -11.889 1.00 89.50 161 LYS A C 1
ATOM 1268 O O . LYS A 1 161 ? 4.340 5.821 -12.346 1.00 89.50 161 LYS A O 1
ATOM 1273 N N . SER A 1 162 ? 2.882 5.341 -10.712 1.00 93.00 162 SER A N 1
ATOM 1274 C CA . SER A 1 162 ? 3.837 4.632 -9.864 1.00 93.00 162 SER A CA 1
ATOM 1275 C C . SER A 1 162 ? 3.136 3.550 -9.047 1.00 93.00 162 SER A C 1
ATOM 1277 O O . SER A 1 162 ? 1.909 3.423 -9.057 1.00 93.00 162 SER A O 1
ATOM 1279 N N . TRP A 1 163 ? 3.916 2.772 -8.304 1.00 93.75 163 TRP A N 1
ATOM 1280 C CA . TRP A 1 163 ? 3.370 1.787 -7.378 1.00 93.75 163 TRP A CA 1
ATOM 1281 C C . TRP A 1 163 ? 2.635 2.421 -6.189 1.00 93.75 163 TRP A C 1
ATOM 1283 O O . TRP A 1 163 ? 1.766 1.769 -5.619 1.00 93.75 163 TRP A O 1
ATOM 1293 N N . TYR A 1 164 ? 2.881 3.700 -5.862 1.00 91.81 164 TYR A N 1
ATOM 1294 C CA . TYR A 1 164 ? 2.108 4.427 -4.843 1.00 91.81 164 TYR A CA 1
ATOM 1295 C C . TYR A 1 164 ? 0.624 4.542 -5.194 1.00 91.81 164 TYR A C 1
ATOM 1297 O O . TYR A 1 164 ? -0.205 4.688 -4.293 1.00 91.81 164 TYR A O 1
ATOM 1305 N N . THR A 1 165 ? 0.302 4.473 -6.491 1.00 92.62 165 THR A N 1
ATOM 1306 C CA . THR A 1 165 ? -1.063 4.568 -7.007 1.00 92.62 165 THR A CA 1
ATOM 1307 C C . THR A 1 165 ? -1.614 3.245 -7.535 1.00 92.62 165 THR A C 1
ATOM 1309 O O . THR A 1 165 ? -2.743 3.194 -8.013 1.00 92.62 165 THR A O 1
ATOM 1312 N N . GLY A 1 166 ? -0.825 2.165 -7.481 1.00 91.62 166 GLY A N 1
ATOM 1313 C CA . GLY A 1 166 ? -1.165 0.869 -8.076 1.00 91.62 166 GLY A CA 1
ATOM 1314 C C . GLY A 1 166 ? -1.078 0.823 -9.606 1.00 91.62 166 GLY A C 1
ATOM 1315 O O . GLY A 1 166 ? -1.414 -0.201 -10.194 1.00 91.62 166 GLY A O 1
ATOM 1316 N N . ALA A 1 167 ? -0.604 1.890 -10.262 1.00 93.81 167 ALA A N 1
ATOM 1317 C CA . ALA A 1 167 ? -0.525 1.984 -11.723 1.00 93.81 167 ALA A CA 1
ATOM 1318 C C . ALA A 1 167 ? 0.507 1.031 -12.359 1.00 93.81 167 ALA A C 1
ATOM 1320 O O . ALA A 1 167 ? 0.531 0.878 -13.578 1.00 93.81 167 ALA A O 1
ATOM 1321 N N . ASN A 1 168 ? 1.365 0.405 -11.547 1.00 92.19 168 ASN A N 1
ATOM 1322 C CA . ASN A 1 168 ? 2.344 -0.587 -11.983 1.00 92.19 168 ASN A CA 1
ATOM 1323 C C . ASN A 1 168 ? 1.741 -1.983 -12.224 1.00 92.19 168 ASN A C 1
ATOM 1325 O O . ASN A 1 168 ? 2.422 -2.832 -12.789 1.00 92.19 168 ASN A O 1
ATOM 1329 N N . ILE A 1 169 ? 0.494 -2.226 -11.802 1.00 93.88 169 ILE A N 1
ATOM 1330 C CA . ILE A 1 169 ? -0.187 -3.514 -11.967 1.00 93.88 169 ILE A CA 1
ATOM 1331 C C . ILE A 1 169 ? -1.303 -3.375 -13.014 1.00 93.88 169 ILE A C 1
ATOM 1333 O O . ILE A 1 169 ? -2.262 -2.630 -12.786 1.00 93.88 169 ILE A O 1
ATOM 1337 N N . PRO A 1 170 ? -1.222 -4.082 -14.158 1.00 91.50 170 PRO A N 1
ATOM 1338 C CA . PRO A 1 170 ? -2.272 -4.059 -15.172 1.00 91.50 170 PRO A CA 1
ATOM 1339 C C . PRO A 1 170 ? -3.647 -4.423 -14.597 1.00 91.50 170 PRO A C 1
ATOM 1341 O O . PRO A 1 170 ? -3.790 -5.383 -13.847 1.00 91.50 170 PRO A O 1
ATOM 1344 N N . GLY A 1 171 ? -4.672 -3.644 -14.950 1.00 88.75 171 GLY A N 1
ATOM 1345 C CA . GLY A 1 171 ? -6.053 -3.866 -14.504 1.00 88.75 171 GLY A CA 1
ATOM 1346 C C . GLY A 1 171 ? -6.371 -3.391 -13.080 1.00 88.75 171 GLY A C 1
ATOM 1347 O O . GLY A 1 171 ? -7.546 -3.341 -12.716 1.00 88.75 171 GLY A O 1
ATOM 1348 N N . LYS A 1 172 ? -5.374 -2.987 -12.281 1.00 90.81 172 LYS A N 1
ATOM 1349 C CA . LYS A 1 172 ? -5.605 -2.433 -10.942 1.00 90.81 172 LYS A CA 1
ATOM 1350 C C . LYS A 1 172 ? -6.113 -0.994 -11.036 1.00 90.81 172 LYS A C 1
ATOM 1352 O O . LYS A 1 172 ? -5.661 -0.201 -11.862 1.00 90.81 172 LYS A O 1
ATOM 1357 N N . LYS A 1 173 ? -7.058 -0.638 -10.165 1.00 90.06 173 LYS A N 1
ATOM 1358 C CA . LYS A 1 173 ? -7.565 0.734 -10.081 1.00 90.06 173 LYS A CA 1
ATOM 1359 C C . LYS A 1 173 ? -6.478 1.683 -9.581 1.00 90.06 173 LYS A C 1
ATOM 1361 O O . LYS A 1 173 ? -5.934 1.479 -8.497 1.00 90.06 173 LYS A O 1
ATOM 1366 N N . VAL A 1 174 ? -6.243 2.749 -10.345 1.00 91.69 174 VAL A N 1
ATOM 1367 C CA . VAL A 1 174 ? -5.349 3.844 -9.957 1.00 91.69 174 VAL A CA 1
ATOM 1368 C C . VAL A 1 174 ? -6.039 4.709 -8.900 1.00 91.69 174 VAL A C 1
ATOM 1370 O O . VAL A 1 174 ? -7.095 5.284 -9.162 1.00 91.69 174 VAL A O 1
ATOM 1373 N N . GLN A 1 175 ? -5.473 4.759 -7.697 1.00 92.19 175 GLN A N 1
ATOM 1374 C CA . GLN A 1 175 ? -5.963 5.523 -6.537 1.00 92.19 175 GLN A CA 1
ATOM 1375 C C . GLN A 1 175 ? -4.840 5.645 -5.500 1.00 92.19 175 GLN A C 1
ATOM 1377 O O . GLN A 1 175 ? -3.860 4.911 -5.599 1.00 92.19 175 GLN A O 1
ATOM 1382 N N . SER A 1 176 ? -4.965 6.502 -4.484 1.00 93.56 176 SER A N 1
ATOM 1383 C CA . SER A 1 176 ? -3.939 6.545 -3.436 1.00 93.56 176 SER A CA 1
ATOM 1384 C C . SER A 1 176 ? -3.933 5.254 -2.611 1.00 93.56 176 SER A C 1
ATOM 1386 O O . SER A 1 176 ? -4.963 4.847 -2.069 1.00 93.56 176 SER A O 1
ATOM 1388 N N . LEU A 1 177 ? -2.766 4.615 -2.479 1.00 96.00 177 LEU A N 1
ATOM 1389 C CA . LEU A 1 177 ? -2.589 3.450 -1.603 1.00 96.00 177 LEU A CA 1
ATOM 1390 C C . LEU A 1 177 ? -2.074 3.818 -0.203 1.00 96.00 177 LEU A C 1
ATOM 1392 O O . LEU A 1 177 ? -2.005 2.943 0.657 1.00 96.00 177 LEU A O 1
ATOM 1396 N N . ASN A 1 178 ? -1.707 5.081 0.039 1.00 97.00 178 ASN A N 1
ATOM 1397 C CA . ASN A 1 178 ? -1.081 5.542 1.281 1.00 97.00 178 ASN A CA 1
ATOM 1398 C C . ASN A 1 178 ? -1.737 6.841 1.774 1.00 97.00 178 ASN A C 1
ATOM 1400 O O . ASN A 1 178 ? -2.209 7.657 0.985 1.00 97.00 178 ASN A O 1
ATOM 1404 N N . PHE A 1 179 ? -1.712 7.075 3.081 1.00 97.56 179 PHE A N 1
ATOM 1405 C CA . PHE A 1 179 ? -2.022 8.380 3.655 1.00 97.56 179 PHE A CA 1
ATOM 1406 C C . PHE A 1 179 ? -0.803 9.303 3.538 1.00 97.56 179 PHE A C 1
ATOM 1408 O O . PHE A 1 179 ? 0.227 9.070 4.167 1.00 97.56 179 PHE A O 1
ATOM 1415 N N . THR A 1 180 ? -0.923 10.383 2.767 1.00 96.69 180 THR A N 1
ATOM 1416 C CA . THR A 1 180 ? 0.186 11.315 2.491 1.00 96.69 180 THR A CA 1
ATOM 1417 C C . THR A 1 180 ? 0.098 12.632 3.269 1.00 96.69 180 THR A C 1
ATOM 1419 O O . THR A 1 180 ? 0.760 13.610 2.922 1.00 96.69 180 THR A O 1
ATOM 1422 N N . GLY A 1 181 ? -0.698 12.672 4.345 1.00 95.88 181 GLY A N 1
ATOM 1423 C CA . GLY A 1 181 ? -0.835 13.845 5.223 1.00 95.88 181 GLY A CA 1
ATOM 1424 C C . GLY A 1 181 ? 0.304 14.025 6.235 1.00 95.88 181 GLY A C 1
ATOM 1425 O O . GLY A 1 181 ? 0.296 14.986 6.998 1.00 95.88 181 GLY A O 1
ATOM 1426 N N . GLY A 1 182 ? 1.283 13.117 6.241 1.00 95.94 182 GLY A N 1
ATOM 1427 C CA . GLY A 1 182 ? 2.431 13.143 7.145 1.00 95.94 182 GLY A CA 1
ATOM 1428 C C . GLY A 1 182 ? 2.183 12.422 8.472 1.00 95.94 182 GLY A C 1
ATOM 1429 O O . GLY A 1 182 ? 1.064 12.348 8.982 1.00 95.94 182 GLY A O 1
ATOM 1430 N N . LEU A 1 183 ? 3.260 11.879 9.045 1.00 96.81 183 LEU A N 1
ATOM 1431 C CA . LEU A 1 183 ? 3.190 11.070 10.262 1.00 96.81 183 LEU A CA 1
ATOM 1432 C C . LEU A 1 183 ? 2.613 11.823 11.483 1.00 96.81 183 LEU A C 1
ATOM 1434 O O . LEU A 1 183 ? 1.779 11.229 12.162 1.00 96.81 183 LEU A O 1
ATOM 1438 N N . PRO A 1 184 ? 2.957 13.099 11.764 1.00 97.56 184 PRO A N 1
ATOM 1439 C CA . PRO A 1 184 ? 2.393 13.810 12.917 1.00 97.56 184 PRO A CA 1
ATOM 1440 C C . PRO A 1 184 ? 0.863 13.919 12.879 1.00 97.56 184 PRO A C 1
ATOM 1442 O O . PRO A 1 184 ? 0.204 13.612 13.870 1.00 97.56 184 PRO A O 1
ATOM 1445 N N . ALA A 1 185 ? 0.293 14.265 11.720 1.00 97.75 185 ALA A N 1
ATOM 1446 C CA . ALA A 1 185 ? -1.157 14.347 11.541 1.00 97.75 185 ALA A CA 1
ATOM 1447 C C . ALA A 1 185 ? -1.832 12.973 11.691 1.00 97.75 185 ALA A C 1
ATOM 1449 O O . ALA A 1 185 ? -2.919 12.864 12.260 1.00 97.75 185 ALA A O 1
ATOM 1450 N N . TYR A 1 186 ? -1.173 11.909 11.217 1.00 98.44 186 TYR A N 1
ATOM 1451 C CA . TYR A 1 186 ? -1.646 10.541 11.414 1.00 98.44 186 TYR A CA 1
ATOM 1452 C C . TYR A 1 186 ? -1.676 10.157 12.903 1.00 98.44 186 TYR A C 1
ATOM 1454 O O . TYR A 1 186 ? -2.709 9.692 13.385 1.00 98.44 186 TYR A O 1
ATOM 1462 N N . ILE A 1 187 ? -0.589 10.413 13.645 1.00 98.38 187 ILE A N 1
ATOM 1463 C CA . ILE A 1 187 ? -0.498 10.154 15.094 1.00 98.38 187 ILE A CA 1
ATOM 1464 C C . ILE A 1 187 ? -1.591 10.915 15.849 1.00 98.38 187 ILE A C 1
ATOM 1466 O O . ILE A 1 187 ? -2.288 10.329 16.679 1.00 98.38 187 ILE A O 1
ATOM 1470 N N . GLU A 1 188 ? -1.766 12.206 15.560 1.00 98.38 188 GLU A N 1
ATOM 1471 C CA . GLU A 1 188 ? -2.786 13.041 16.197 1.00 98.38 188 GLU A CA 1
ATOM 1472 C C . GLU A 1 188 ? -4.191 12.463 15.985 1.00 98.38 188 GLU A C 1
ATOM 1474 O O . GLU A 1 188 ? -4.967 12.333 16.939 1.00 98.38 188 GLU A O 1
ATOM 1479 N N . ARG A 1 189 ? -4.503 12.047 14.752 1.00 98.12 189 ARG A N 1
ATOM 1480 C CA . ARG A 1 189 ? -5.804 11.479 14.386 1.00 98.12 189 ARG A CA 1
ATOM 1481 C C . ARG A 1 189 ? -6.080 10.170 15.121 1.00 98.12 189 ARG A C 1
ATOM 1483 O O . ARG A 1 189 ? -7.118 10.068 15.775 1.00 98.12 189 ARG A O 1
ATOM 1490 N N . ILE A 1 190 ? -5.167 9.195 15.063 1.00 98.38 190 ILE A N 1
ATOM 1491 C CA . ILE A 1 190 ? -5.374 7.894 15.723 1.00 98.38 190 ILE A CA 1
ATOM 1492 C C . ILE A 1 190 ? -5.419 8.044 17.252 1.00 98.38 190 ILE A C 1
ATOM 1494 O O . ILE A 1 190 ? -6.245 7.412 17.913 1.00 98.38 190 ILE A O 1
ATOM 1498 N N . SER A 1 191 ? -4.608 8.942 17.818 1.00 98.25 191 SER A N 1
ATOM 1499 C CA . SER A 1 191 ? -4.595 9.220 19.260 1.00 98.25 191 SER A CA 1
ATOM 1500 C C . SER A 1 19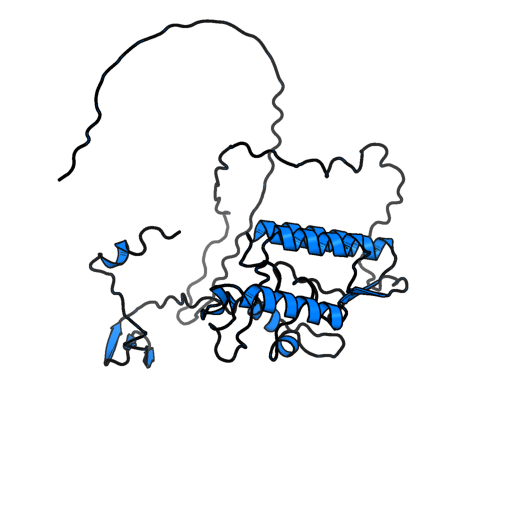1 ? -5.899 9.865 19.722 1.00 98.25 191 SER A C 1
ATOM 1502 O O . SER A 1 191 ? -6.435 9.512 20.770 1.00 98.25 191 SER A O 1
ATOM 1504 N N . THR A 1 192 ? -6.436 10.798 18.935 1.00 98.38 192 THR A N 1
ATOM 1505 C CA . THR A 1 192 ? -7.726 11.445 19.213 1.00 98.38 192 THR A CA 1
ATOM 1506 C C . THR A 1 192 ? -8.868 10.438 19.192 1.00 98.38 192 THR A C 1
ATOM 1508 O O . THR A 1 192 ? -9.706 10.443 20.091 1.00 98.38 192 THR A O 1
ATOM 1511 N N . ILE A 1 193 ? -8.872 9.539 18.208 1.00 98.31 193 ILE A N 1
ATOM 1512 C CA . ILE A 1 193 ? -9.872 8.475 18.094 1.00 98.31 193 ILE A CA 1
ATOM 1513 C C . ILE A 1 193 ? -9.822 7.544 19.308 1.00 98.31 193 ILE A C 1
ATOM 1515 O O . ILE A 1 193 ? -10.860 7.296 19.920 1.00 98.31 193 ILE A O 1
ATOM 1519 N N . ALA A 1 194 ? -8.631 7.096 19.718 1.00 98.19 194 ALA A N 1
ATOM 1520 C CA . ALA A 1 194 ? -8.476 6.264 20.912 1.00 98.19 194 ALA A CA 1
ATOM 1521 C C . ALA A 1 194 ? -8.976 6.978 22.182 1.00 98.19 194 ALA A C 1
ATOM 1523 O O . ALA A 1 194 ? -9.744 6.402 22.952 1.00 98.19 194 ALA A O 1
ATOM 1524 N N . LYS A 1 195 ? -8.630 8.262 22.368 1.00 98.12 195 LYS A N 1
ATOM 1525 C CA . LYS A 1 195 ? -9.092 9.081 23.509 1.00 98.12 195 LYS A CA 1
ATOM 1526 C C . LYS A 1 195 ? -10.611 9.246 23.568 1.00 98.12 195 LYS A C 1
ATOM 1528 O O . LYS A 1 195 ? -11.159 9.417 24.652 1.00 98.12 195 LYS A O 1
ATOM 1533 N N . LYS A 1 196 ? -11.292 9.187 22.425 1.00 97.75 196 LYS A N 1
ATOM 1534 C CA . LYS A 1 196 ? -12.755 9.256 22.322 1.00 97.75 196 LYS A CA 1
ATOM 1535 C C . LYS A 1 196 ? -13.441 7.886 22.391 1.00 97.75 196 LYS A C 1
ATOM 1537 O O . LYS A 1 196 ? -14.581 7.755 21.960 1.00 97.75 196 LYS A O 1
ATOM 1542 N N . GLY A 1 197 ? -12.761 6.862 22.909 1.00 96.31 197 GLY A N 1
ATOM 1543 C CA . GLY A 1 197 ? -13.327 5.516 23.009 1.00 96.31 197 GLY A CA 1
ATOM 1544 C C . GLY A 1 197 ? -13.452 4.825 21.652 1.00 96.31 197 GLY A C 1
ATOM 1545 O O . GLY A 1 197 ? -14.432 4.130 21.411 1.00 96.31 197 GLY A O 1
ATOM 1546 N N . TYR A 1 198 ? -12.462 5.022 20.777 1.00 98.19 198 TYR A N 1
ATOM 1547 C CA . TYR A 1 198 ? -12.415 4.449 19.428 1.00 98.19 198 TYR A CA 1
ATOM 1548 C C . TYR A 1 198 ? -13.576 4.933 18.544 1.00 98.19 198 TYR A C 1
ATOM 1550 O O . TYR A 1 198 ? -14.246 4.143 17.884 1.00 98.19 198 TYR A O 1
ATOM 1558 N N . GLU A 1 199 ? -13.801 6.254 18.522 1.00 97.94 199 GLU A N 1
ATOM 1559 C CA . GLU A 1 199 ? -14.767 6.918 17.628 1.00 97.94 199 GLU A CA 1
ATOM 1560 C C . GLU A 1 199 ? -14.640 6.395 16.185 1.00 97.94 199 GLU A C 1
ATOM 1562 O O . GLU A 1 199 ? -13.535 6.205 15.684 1.00 97.94 199 GLU A O 1
ATOM 1567 N N . GLY A 1 200 ? -15.771 6.139 15.522 1.00 97.81 200 GLY A N 1
ATOM 1568 C CA . GLY A 1 200 ? -15.809 5.540 14.181 1.00 97.81 200 GLY A CA 1
ATOM 1569 C C . GLY A 1 200 ? -15.779 4.008 14.164 1.00 97.81 200 GLY A C 1
ATOM 1570 O O . GLY A 1 200 ? -16.097 3.414 13.134 1.00 97.81 200 GLY A O 1
ATOM 1571 N N . PHE A 1 201 ? -15.482 3.351 15.289 1.00 98.56 201 PHE A N 1
ATOM 1572 C CA . PHE A 1 201 ? -15.684 1.913 15.454 1.00 98.56 201 PHE A CA 1
ATOM 1573 C C . PHE A 1 201 ? -17.040 1.589 16.091 1.00 98.56 201 PHE A C 1
ATOM 1575 O O . PHE A 1 201 ? -17.533 2.281 16.980 1.00 98.56 201 PHE A O 1
ATOM 1582 N N . ILE A 1 202 ? -17.629 0.480 15.653 1.00 98.06 202 ILE A N 1
ATOM 1583 C CA . ILE A 1 202 ? -18.781 -0.170 16.266 1.00 98.06 202 ILE A CA 1
ATOM 1584 C C . ILE A 1 202 ? -18.244 -1.213 17.246 1.00 98.06 202 ILE A C 1
ATOM 1586 O O . ILE A 1 202 ? -17.641 -2.213 16.847 1.00 98.06 202 ILE A O 1
ATOM 1590 N N . LEU A 1 203 ? -18.474 -0.974 18.535 1.00 97.31 203 LEU A N 1
ATOM 1591 C CA . LEU A 1 203 ? -18.036 -1.839 19.627 1.00 97.31 203 LEU A CA 1
ATOM 1592 C C . LEU A 1 203 ? -19.229 -2.632 20.167 1.00 97.31 203 LEU A C 1
ATOM 1594 O O . LEU A 1 203 ? -20.246 -2.054 20.543 1.00 97.31 203 LEU A O 1
ATOM 1598 N N . THR A 1 204 ? -19.127 -3.961 20.202 1.00 94.06 204 THR A N 1
ATOM 1599 C CA . THR A 1 204 ? -20.193 -4.844 20.710 1.00 94.06 204 THR A CA 1
ATOM 1600 C C . THR A 1 204 ? -19.614 -6.006 21.517 1.00 94.06 204 THR A C 1
ATOM 1602 O O . THR A 1 204 ? -18.491 -6.447 21.272 1.00 94.06 204 THR A O 1
ATOM 1605 N N . GLY A 1 205 ? -20.369 -6.529 22.486 1.00 79.00 205 GLY A N 1
ATOM 1606 C CA . GLY A 1 205 ? -19.935 -7.705 23.239 1.00 79.00 205 GLY A CA 1
ATOM 1607 C C . GLY A 1 205 ? -20.898 -8.171 24.327 1.00 79.00 205 GLY A C 1
ATOM 1608 O O . GLY A 1 205 ? -21.561 -7.373 24.985 1.00 79.00 205 GLY A O 1
ATOM 1609 N N . LYS A 1 206 ? -20.953 -9.497 24.490 1.00 59.78 206 LYS A N 1
ATOM 1610 C CA . LYS A 1 206 ? -21.300 -10.228 25.719 1.00 59.78 206 LYS A CA 1
ATOM 1611 C C . LYS A 1 206 ? -20.048 -11.038 26.092 1.00 59.78 206 LYS A C 1
ATOM 1613 O O . LYS A 1 206 ? -19.342 -11.434 25.164 1.00 59.78 206 LYS A O 1
ATOM 1618 N N . PRO A 1 207 ? -19.768 -11.320 27.377 1.00 53.28 207 PRO A N 1
ATOM 1619 C CA . PRO A 1 207 ? -18.599 -12.111 27.759 1.00 53.28 207 PRO A CA 1
ATOM 1620 C C . PRO A 1 207 ? -18.592 -13.454 27.014 1.00 53.28 207 PRO A C 1
ATOM 1622 O O . PRO A 1 207 ? -19.541 -14.232 27.111 1.00 53.28 207 PRO A O 1
ATOM 1625 N N . VAL A 1 208 ? -17.539 -13.702 26.233 1.00 52.97 208 VAL A N 1
ATOM 1626 C CA . VAL A 1 208 ? -17.316 -14.991 25.572 1.00 52.97 208 VAL A CA 1
ATOM 1627 C C . VAL A 1 208 ? -16.568 -15.875 26.559 1.00 52.97 208 VAL A C 1
ATOM 1629 O O . VAL A 1 208 ? -15.432 -15.585 26.924 1.00 52.97 208 VAL A O 1
ATOM 1632 N N . THR A 1 209 ? -17.196 -16.968 26.989 1.00 49.56 209 THR A N 1
ATOM 1633 C CA . THR A 1 209 ? -16.471 -18.068 27.627 1.00 49.56 209 THR A CA 1
ATOM 1634 C C . THR A 1 209 ? -15.538 -18.652 26.571 1.00 49.56 209 THR A C 1
ATOM 1636 O O . THR A 1 209 ? -16.001 -19.128 25.535 1.00 49.56 209 THR A O 1
ATOM 1639 N N . VAL A 1 210 ? -14.228 -18.536 26.786 1.00 48.72 210 VAL A N 1
ATOM 1640 C CA . VAL A 1 210 ? -13.184 -19.017 25.872 1.00 48.72 210 VAL A CA 1
ATOM 1641 C C . VAL A 1 210 ? -13.486 -20.465 25.459 1.00 48.72 210 VAL A C 1
ATOM 1643 O O . VAL A 1 210 ? -13.545 -21.354 26.300 1.00 48.72 210 VAL A O 1
ATOM 1646 N N . LEU A 1 211 ? -13.699 -20.703 24.159 1.00 44.53 211 LEU A N 1
ATOM 1647 C CA . LEU A 1 211 ? -14.082 -22.013 23.607 1.00 44.53 211 LEU A CA 1
ATOM 1648 C C . LEU A 1 211 ? -12.887 -22.928 23.283 1.00 44.53 211 LEU A C 1
ATOM 1650 O O . LEU A 1 211 ? -13.073 -23.955 22.632 1.00 44.53 211 LEU A O 1
ATOM 1654 N N . HIS A 1 212 ? -11.665 -22.594 23.711 1.00 42.50 212 HIS A N 1
ATOM 1655 C CA . HIS A 1 212 ? -10.502 -23.438 23.438 1.00 42.50 212 HIS A CA 1
ATOM 1656 C C . HIS A 1 212 ? -10.012 -24.155 24.708 1.00 42.50 212 HIS A C 1
ATOM 1658 O O . HIS A 1 212 ? -9.439 -23.503 25.580 1.00 42.50 212 HIS A O 1
ATOM 1664 N N . PRO A 1 213 ? -10.168 -25.490 24.822 1.00 45.88 213 PRO A N 1
ATOM 1665 C CA . PRO A 1 213 ? -9.802 -26.242 26.027 1.00 45.88 213 PRO A CA 1
ATOM 1666 C C . PRO A 1 213 ? -8.290 -26.297 26.318 1.00 45.88 213 PRO A C 1
ATOM 1668 O O . PRO A 1 213 ? -7.903 -26.778 27.375 1.00 45.88 213 PRO A O 1
ATOM 1671 N N . ASN A 1 214 ? -7.439 -25.780 25.422 1.00 41.88 214 ASN A N 1
ATOM 1672 C CA . ASN A 1 214 ? -5.976 -25.833 25.564 1.00 41.88 214 ASN A CA 1
ATOM 1673 C C . ASN A 1 214 ? -5.297 -24.462 25.723 1.00 41.88 214 ASN A C 1
ATOM 1675 O O . ASN A 1 214 ? -4.078 -24.384 25.601 1.00 41.88 214 ASN A O 1
ATOM 1679 N N . PHE A 1 215 ? -6.043 -23.380 25.969 1.00 40.19 215 PHE A N 1
ATOM 1680 C CA . PHE A 1 215 ? -5.429 -22.101 26.340 1.00 40.19 215 PHE A CA 1
ATOM 1681 C C . PHE A 1 215 ? -5.647 -21.853 27.832 1.00 40.19 215 PHE A C 1
ATOM 1683 O O . PHE A 1 215 ? -6.636 -21.253 28.246 1.00 40.19 215 PHE A O 1
ATOM 1690 N N . VAL A 1 216 ? -4.727 -22.367 28.650 1.00 34.84 216 VAL A N 1
ATOM 1691 C CA . VAL A 1 216 ? -4.640 -21.997 30.063 1.00 34.84 216 VAL A CA 1
ATOM 1692 C C . VAL A 1 216 ? -3.960 -20.633 30.110 1.00 34.84 216 VAL A C 1
ATOM 1694 O O . VAL A 1 216 ? -2.736 -20.542 30.098 1.00 34.84 216 VAL A O 1
ATOM 1697 N N . ALA A 1 217 ? -4.753 -19.562 30.132 1.00 35.31 217 ALA A N 1
ATOM 1698 C CA . ALA A 1 217 ? -4.283 -18.333 30.751 1.00 35.31 217 ALA A CA 1
ATOM 1699 C C . ALA A 1 217 ? -4.118 -18.669 32.234 1.00 35.31 217 ALA A C 1
ATOM 1701 O O . ALA A 1 217 ? -5.099 -18.993 32.903 1.00 35.31 217 ALA A O 1
ATOM 1702 N N . THR A 1 218 ? -2.881 -18.696 32.721 1.00 29.23 218 THR A N 1
ATOM 1703 C CA . THR A 1 218 ? -2.610 -18.821 34.150 1.00 29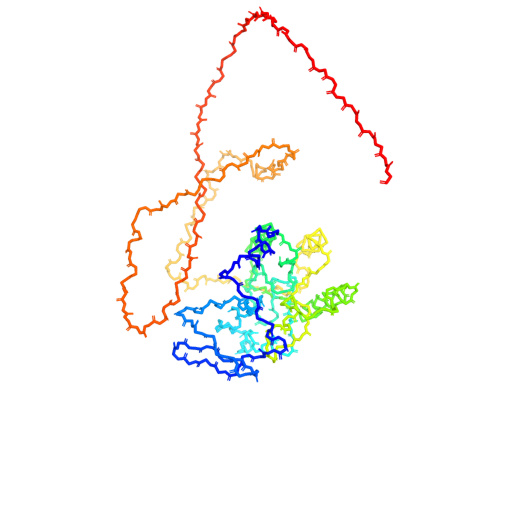.23 218 THR A CA 1
ATOM 1704 C C . THR A 1 218 ? -3.279 -17.637 34.833 1.00 29.23 218 THR A C 1
ATOM 1706 O O . THR A 1 218 ? -2.822 -16.499 34.736 1.00 29.23 218 THR A O 1
ATOM 1709 N N . THR A 1 219 ? -4.423 -17.888 35.460 1.00 35.69 219 THR A N 1
ATOM 1710 C CA . THR A 1 219 ? -5.033 -16.964 36.407 1.00 35.69 219 THR A CA 1
ATOM 1711 C C . THR A 1 219 ? -4.212 -17.041 37.684 1.00 35.69 219 THR A C 1
ATOM 1713 O O . THR A 1 219 ? -4.616 -17.698 38.641 1.00 35.69 219 THR A O 1
ATOM 1716 N N . ASP A 1 220 ? -3.039 -16.421 37.684 1.00 29.20 220 ASP A N 1
ATOM 1717 C CA . ASP A 1 220 ? -2.428 -16.057 38.951 1.00 29.20 220 ASP A CA 1
ATOM 1718 C C . ASP A 1 220 ? -3.206 -14.844 39.467 1.00 29.20 220 ASP A C 1
ATOM 1720 O O . ASP A 1 220 ? -3.298 -13.804 38.809 1.00 29.20 220 ASP A O 1
ATOM 1724 N N . GLU A 1 221 ? -3.871 -15.024 40.609 1.00 32.41 221 GLU A N 1
ATOM 1725 C CA . GLU A 1 221 ? -4.534 -13.936 41.319 1.00 32.41 221 GLU A CA 1
ATOM 1726 C C . GLU A 1 221 ? -3.546 -12.790 41.591 1.00 32.41 221 GLU A C 1
ATOM 1728 O O . GLU A 1 221 ? -2.374 -13.039 41.888 1.00 32.41 221 GLU A O 1
ATOM 1733 N N . PRO A 1 222 ? -3.999 -11.523 41.575 1.00 38.00 222 PRO A N 1
ATOM 1734 C CA . PRO A 1 222 ? -3.166 -10.382 41.911 1.00 38.00 222 PRO A CA 1
ATOM 1735 C C . PRO A 1 222 ? -2.980 -10.313 43.430 1.00 38.00 222 PRO A C 1
ATOM 1737 O O . PRO A 1 222 ? -3.557 -9.480 44.125 1.00 38.00 222 PRO A O 1
ATOM 1740 N N . SER A 1 223 ? -2.146 -11.192 43.967 1.00 39.50 223 SER A N 1
ATOM 1741 C CA . SER A 1 223 ? -1.530 -10.987 45.266 1.00 39.50 223 SER A CA 1
ATOM 1742 C C . SER A 1 223 ? -0.074 -11.416 45.151 1.00 39.50 223 SER A C 1
ATOM 1744 O O . SER A 1 223 ? 0.206 -12.541 44.760 1.00 39.50 223 SER A O 1
ATOM 1746 N N . GLN A 1 224 ? 0.835 -10.495 45.485 1.00 33.06 224 GLN A N 1
ATOM 1747 C CA . GLN A 1 224 ? 2.303 -10.627 45.445 1.00 33.06 224 GLN A CA 1
ATOM 1748 C C . GLN A 1 224 ? 3.026 -10.086 44.197 1.00 33.06 224 GLN A C 1
ATOM 1750 O O . GLN A 1 224 ? 3.989 -10.670 43.719 1.00 33.06 224 GLN A O 1
ATOM 1755 N N . LEU A 1 225 ? 2.660 -8.884 43.750 1.00 34.12 225 LEU A N 1
ATOM 1756 C CA . LEU A 1 225 ? 3.627 -7.939 43.171 1.00 34.12 225 LEU A CA 1
ATOM 1757 C C . LEU A 1 225 ? 3.506 -6.612 43.925 1.00 34.12 225 LEU A C 1
ATOM 1759 O O . LEU A 1 225 ? 2.988 -5.612 43.436 1.00 34.12 225 LEU A O 1
ATOM 1763 N N . THR A 1 226 ? 3.921 -6.625 45.191 1.00 40.50 226 THR A N 1
ATOM 1764 C CA . THR A 1 226 ? 4.181 -5.388 45.923 1.00 40.50 226 THR A CA 1
ATOM 1765 C C . THR A 1 226 ? 5.524 -4.844 45.470 1.00 40.50 226 THR A C 1
ATOM 1767 O O . THR A 1 226 ? 6.562 -5.402 45.817 1.00 40.50 226 THR A O 1
ATOM 1770 N N . GLY A 1 227 ? 5.476 -3.730 44.746 1.00 39.44 227 GLY A N 1
ATOM 1771 C CA . GLY A 1 227 ? 6.621 -2.855 44.543 1.00 39.44 227 GLY A CA 1
ATOM 1772 C C . GLY A 1 227 ? 7.220 -2.936 43.152 1.00 39.44 227 GLY A C 1
ATOM 1773 O O . GLY A 1 227 ? 8.311 -3.456 43.007 1.00 39.44 227 GLY A O 1
ATOM 1774 N N . GLU A 1 228 ? 6.538 -2.361 42.162 1.00 39.84 228 GLU A N 1
ATOM 1775 C CA . GLU A 1 228 ? 7.181 -1.518 41.149 1.00 39.84 228 GLU A CA 1
ATOM 1776 C C . GLU A 1 228 ? 6.121 -0.696 40.395 1.00 39.84 228 GLU A C 1
ATOM 1778 O O . GLU A 1 228 ? 5.036 -1.176 40.074 1.00 39.84 228 GLU A O 1
ATOM 1783 N N . ASP A 1 229 ? 6.414 0.593 40.221 1.00 35.59 229 ASP A N 1
ATOM 1784 C CA . ASP A 1 229 ? 5.524 1.629 39.690 1.00 35.59 229 ASP A CA 1
ATOM 1785 C C . ASP A 1 229 ? 5.212 1.405 38.189 1.00 35.59 229 ASP A C 1
ATOM 1787 O O . ASP A 1 229 ? 6.149 1.357 37.382 1.00 35.59 229 ASP A O 1
ATOM 1791 N N . PRO A 1 230 ? 3.928 1.327 37.774 1.00 37.22 230 PRO A N 1
ATOM 1792 C CA . PRO A 1 230 ? 3.532 1.163 36.370 1.00 37.22 230 PRO A CA 1
ATOM 1793 C C . PRO A 1 230 ? 3.981 2.300 35.432 1.00 37.22 230 PRO A C 1
ATOM 1795 O O . PRO A 1 230 ? 3.876 2.160 34.215 1.00 37.22 230 PRO A O 1
ATOM 1798 N N . MET A 1 231 ? 4.491 3.422 35.953 1.00 32.19 231 MET A N 1
ATOM 1799 C CA . MET A 1 231 ? 4.941 4.572 35.155 1.00 32.19 231 MET A CA 1
ATOM 1800 C C . MET A 1 231 ? 6.368 4.467 34.592 1.00 32.19 231 MET A C 1
ATOM 1802 O O . MET A 1 231 ? 6.773 5.329 33.809 1.00 32.19 231 MET A O 1
ATOM 1806 N N . LYS A 1 232 ? 7.145 3.423 34.912 1.00 31.78 232 LYS A N 1
ATOM 1807 C CA . LYS A 1 232 ? 8.549 3.321 34.458 1.00 31.78 232 LYS A CA 1
ATOM 1808 C C . LYS A 1 232 ? 8.742 3.082 32.953 1.00 31.78 232 LYS A C 1
ATOM 1810 O O . LYS A 1 232 ? 9.826 3.356 32.446 1.00 31.78 232 LYS A O 1
ATOM 1815 N N . TYR A 1 233 ? 7.714 2.650 32.219 1.00 32.62 233 TYR A N 1
ATOM 1816 C CA . TYR A 1 233 ? 7.806 2.464 30.761 1.00 32.62 233 TYR A CA 1
ATOM 1817 C C . TYR A 1 233 ? 7.447 3.716 29.943 1.00 32.62 233 TYR A C 1
ATOM 1819 O O . TYR A 1 233 ? 7.648 3.730 28.733 1.00 32.62 233 TYR A O 1
ATOM 1827 N N . ALA A 1 234 ? 6.999 4.801 30.585 1.00 30.39 234 ALA A N 1
ATOM 1828 C CA . ALA A 1 234 ? 6.621 6.044 29.906 1.00 30.39 234 ALA A CA 1
ATOM 1829 C C . ALA A 1 234 ? 7.764 7.079 29.788 1.00 30.39 234 ALA A C 1
ATOM 1831 O O . ALA A 1 234 ? 7.518 8.211 29.373 1.00 30.39 234 ALA A O 1
ATOM 1832 N N . GLN A 1 235 ? 9.008 6.733 30.152 1.00 27.39 235 GLN A N 1
ATOM 1833 C CA . GLN A 1 235 ? 10.115 7.702 30.240 1.00 27.39 235 GLN A CA 1
ATOM 1834 C C . GLN A 1 235 ? 11.360 7.409 29.391 1.00 27.39 235 GLN A C 1
ATOM 1836 O O . GLN A 1 235 ? 12.358 8.111 29.532 1.00 27.39 235 GLN A O 1
ATOM 1841 N N . PHE A 1 236 ? 11.300 6.490 28.426 1.00 27.62 236 PHE A N 1
ATOM 1842 C CA . PHE A 1 236 ? 12.327 6.414 27.375 1.00 27.62 236 PHE A CA 1
ATOM 1843 C C . PHE A 1 236 ? 12.005 7.349 26.198 1.00 27.62 236 PHE A C 1
ATOM 1845 O O . PHE A 1 236 ? 11.918 6.948 25.042 1.00 27.62 236 PHE A O 1
ATOM 1852 N N . LEU A 1 237 ? 11.862 8.643 26.499 1.00 30.70 237 LEU A N 1
ATOM 1853 C CA . LEU A 1 237 ? 12.147 9.700 25.533 1.00 30.70 237 LEU A CA 1
ATOM 1854 C C . LEU A 1 237 ? 13.665 9.903 25.542 1.00 30.70 237 LEU A C 1
ATOM 1856 O O . LEU A 1 237 ? 14.190 10.612 26.398 1.00 30.70 237 LEU A O 1
ATOM 1860 N N . TYR A 1 238 ? 14.389 9.265 24.621 1.00 28.83 238 TYR A N 1
ATOM 1861 C CA . TYR A 1 238 ? 15.796 9.613 24.422 1.00 28.83 238 TYR A CA 1
ATOM 1862 C C . TYR A 1 238 ? 15.896 11.030 23.833 1.00 28.83 238 TYR A C 1
ATOM 1864 O O . TYR A 1 238 ? 15.261 11.311 22.811 1.00 28.83 238 TYR A O 1
ATOM 1872 N N . PRO A 1 239 ? 16.704 11.930 24.424 1.00 28.77 239 PRO A N 1
ATOM 1873 C CA . PRO A 1 239 ? 17.064 13.176 23.778 1.00 28.77 239 PRO A CA 1
ATOM 1874 C C . PRO A 1 239 ? 17.996 12.878 22.602 1.00 28.77 239 PRO A C 1
ATOM 1876 O O . PRO A 1 239 ? 18.893 12.038 22.672 1.00 28.77 239 PRO A O 1
ATOM 1879 N N . ILE A 1 240 ? 17.771 13.602 21.512 1.00 35.16 240 ILE A N 1
ATOM 1880 C CA . ILE A 1 240 ? 18.600 13.614 20.312 1.00 35.16 240 ILE A CA 1
ATOM 1881 C C . ILE A 1 240 ? 19.998 14.098 20.721 1.00 35.16 240 ILE A C 1
ATOM 1883 O O . ILE A 1 240 ? 20.198 15.294 20.897 1.00 35.16 240 ILE A O 1
ATOM 1887 N N . ASN A 1 241 ? 20.961 13.192 20.897 1.00 27.50 241 ASN A N 1
ATOM 1888 C CA . ASN A 1 241 ? 22.382 13.532 20.882 1.00 27.50 241 ASN A CA 1
ATOM 1889 C C . ASN A 1 241 ? 23.208 12.359 20.345 1.00 27.50 241 ASN A C 1
ATOM 1891 O O . ASN A 1 241 ? 23.024 11.207 20.729 1.00 27.50 241 ASN A O 1
ATOM 1895 N N . GLY A 1 242 ? 24.067 12.680 19.378 1.00 35.03 242 GLY A N 1
ATOM 1896 C CA . GLY A 1 242 ? 24.721 11.740 18.476 1.00 35.03 242 GLY A CA 1
ATOM 1897 C C . GLY A 1 242 ? 25.600 10.690 19.154 1.00 35.03 242 GLY A C 1
ATOM 1898 O O . GLY A 1 242 ? 26.533 11.011 19.882 1.00 35.03 242 GLY A O 1
ATOM 1899 N N . GLY A 1 243 ? 25.354 9.431 18.800 1.00 25.59 243 GLY A N 1
ATOM 1900 C CA . GLY A 1 243 ? 26.261 8.305 18.993 1.00 25.59 243 GLY A CA 1
ATOM 1901 C C . GLY A 1 243 ? 26.030 7.294 17.871 1.00 25.59 243 GLY A C 1
ATOM 1902 O O . GLY A 1 243 ? 24.911 6.834 17.667 1.00 25.59 243 GLY A O 1
ATOM 1903 N N . ALA A 1 244 ? 27.062 7.001 17.082 1.00 29.16 244 ALA A N 1
ATOM 1904 C CA . ALA A 1 244 ? 26.968 6.117 15.924 1.00 29.16 244 ALA A CA 1
ATOM 1905 C C . ALA A 1 244 ? 26.748 4.650 16.343 1.00 29.16 244 ALA A C 1
ATOM 1907 O O . ALA A 1 244 ? 27.608 4.051 16.990 1.00 29.16 244 ALA A O 1
ATOM 1908 N N . LEU A 1 245 ? 25.636 4.044 15.916 1.00 27.77 245 LEU A N 1
ATOM 1909 C CA . LEU A 1 245 ? 25.422 2.596 15.998 1.00 27.77 245 LEU A CA 1
ATOM 1910 C C . LEU A 1 245 ? 26.271 1.888 14.929 1.00 27.77 245 LEU A C 1
ATOM 1912 O O . LEU A 1 245 ? 26.115 2.129 13.732 1.00 27.77 245 LEU A O 1
ATOM 1916 N N . ARG A 1 246 ? 27.179 1.000 15.351 1.00 29.92 246 ARG A N 1
ATOM 1917 C CA . ARG A 1 246 ? 27.894 0.089 14.444 1.00 29.92 246 ARG A CA 1
ATOM 1918 C C . ARG A 1 246 ? 27.067 -1.181 14.240 1.00 29.92 246 ARG A C 1
ATOM 1920 O O . ARG A 1 246 ? 26.991 -2.011 15.140 1.00 29.92 246 ARG A O 1
ATOM 1927 N N . ASN A 1 247 ? 26.529 -1.369 13.038 1.00 28.84 247 ASN A N 1
ATOM 1928 C CA . ASN A 1 247 ? 25.931 -2.637 12.618 1.00 28.84 247 ASN A CA 1
ATOM 1929 C C . ASN A 1 247 ? 27.024 -3.706 12.450 1.00 28.84 247 ASN A C 1
ATOM 1931 O O . ASN A 1 247 ? 27.917 -3.549 11.616 1.00 28.84 247 ASN A O 1
ATOM 1935 N N . ARG A 1 248 ? 26.949 -4.815 13.195 1.00 28.95 248 ARG A N 1
ATOM 1936 C CA . ARG A 1 248 ? 27.658 -6.056 12.843 1.00 28.95 248 ARG A CA 1
ATOM 1937 C C . ARG A 1 248 ? 26.645 -7.083 12.358 1.00 28.95 248 ARG A C 1
ATOM 1939 O O . ARG A 1 248 ? 25.831 -7.561 13.135 1.00 28.95 248 ARG A O 1
ATOM 1946 N N . GLN A 1 249 ? 26.733 -7.446 11.083 1.00 29.22 249 GLN A N 1
ATOM 1947 C CA . GLN A 1 249 ? 26.078 -8.636 10.548 1.00 29.22 249 GLN A CA 1
ATOM 1948 C C . GLN A 1 249 ? 26.873 -9.871 10.996 1.00 29.22 249 GLN A C 1
ATOM 1950 O O . GLN A 1 249 ? 28.087 -9.932 10.787 1.00 29.22 249 GLN A O 1
ATOM 1955 N N . ARG A 1 250 ? 26.213 -10.859 11.607 1.00 30.80 250 ARG A N 1
ATOM 1956 C CA . ARG A 1 250 ? 26.780 -12.197 11.829 1.00 30.80 250 ARG A CA 1
ATOM 1957 C C . ARG A 1 250 ? 25.980 -13.217 11.028 1.00 30.80 250 ARG A C 1
ATOM 1959 O O . ARG A 1 250 ? 24.757 -13.226 11.072 1.00 30.80 250 ARG A O 1
ATOM 1966 N N . ARG A 1 251 ? 26.696 -14.079 10.306 1.00 30.67 251 ARG A N 1
ATOM 1967 C CA . ARG A 1 251 ? 26.154 -15.273 9.651 1.00 30.67 251 ARG A CA 1
ATOM 1968 C C . ARG A 1 251 ? 25.989 -16.355 10.722 1.00 30.67 251 ARG A C 1
ATOM 1970 O O . ARG A 1 251 ? 26.952 -16.620 11.443 1.00 30.67 251 ARG A O 1
ATOM 1977 N N . LEU A 1 252 ? 24.810 -16.961 10.838 1.00 28.05 252 LEU A N 1
ATOM 1978 C CA . LEU A 1 252 ? 24.636 -18.152 11.674 1.00 28.05 252 LEU A CA 1
ATOM 1979 C C . LEU A 1 252 ? 25.356 -19.345 11.007 1.00 28.05 252 LEU A C 1
ATOM 1981 O O . LEU A 1 252 ? 25.226 -19.512 9.791 1.00 28.05 252 LEU A O 1
ATOM 1985 N N . PRO A 1 253 ? 26.119 -20.170 11.745 1.00 28.47 253 PRO A N 1
ATOM 1986 C CA . PRO A 1 253 ? 26.620 -21.438 11.223 1.00 28.47 253 PRO A CA 1
ATOM 1987 C C . PRO A 1 253 ? 25.457 -22.438 11.126 1.00 28.47 253 PRO A C 1
ATOM 1989 O O . PRO A 1 253 ? 24.771 -22.653 12.122 1.00 28.47 253 PRO A O 1
ATOM 1992 N N . GLY A 1 254 ? 25.245 -23.051 9.954 1.00 34.22 254 GLY A N 1
ATOM 1993 C CA . GLY A 1 254 ? 24.274 -24.146 9.785 1.00 34.22 254 GLY A CA 1
ATOM 1994 C C . GLY A 1 254 ? 23.301 -24.052 8.605 1.00 34.22 254 GLY A C 1
ATOM 1995 O O . GLY A 1 254 ? 22.398 -24.877 8.529 1.00 34.22 254 GLY A O 1
ATOM 1996 N N . VAL A 1 255 ? 23.464 -23.097 7.683 1.00 34.38 255 VAL A N 1
ATOM 1997 C CA . VAL A 1 255 ? 22.682 -23.047 6.431 1.00 34.38 255 VAL A CA 1
ATOM 1998 C C . VAL A 1 255 ? 23.607 -23.362 5.255 1.00 34.38 255 VAL A C 1
ATOM 2000 O O . VAL A 1 255 ? 24.030 -22.466 4.526 1.00 34.38 255 VAL A O 1
ATOM 2003 N N . ASP A 1 256 ? 23.990 -24.631 5.123 1.00 32.56 256 ASP A N 1
ATOM 2004 C CA . ASP A 1 256 ? 24.722 -25.111 3.953 1.00 32.56 256 ASP A CA 1
ATOM 2005 C C . ASP A 1 256 ? 23.755 -25.737 2.936 1.00 32.56 256 ASP A C 1
ATOM 2007 O O . ASP A 1 256 ? 22.995 -26.645 3.257 1.00 32.56 256 ASP A O 1
ATOM 2011 N N . ALA A 1 257 ? 23.872 -25.222 1.708 1.00 35.56 257 ALA A N 1
ATOM 2012 C CA . ALA A 1 257 ? 23.512 -25.801 0.412 1.00 35.56 257 ALA A CA 1
ATOM 2013 C C . ALA A 1 257 ? 22.021 -26.031 0.069 1.00 35.56 257 ALA A C 1
ATOM 2015 O O . ALA A 1 257 ? 21.423 -27.044 0.414 1.00 35.56 257 ALA A O 1
ATOM 2016 N N . CYS A 1 258 ? 21.475 -25.153 -0.788 1.00 34.06 258 CYS A N 1
ATOM 2017 C CA . CYS A 1 258 ? 20.492 -25.582 -1.790 1.00 34.06 258 CYS A CA 1
ATOM 2018 C C . CYS A 1 258 ? 21.175 -26.593 -2.723 1.00 34.06 258 CYS A C 1
ATOM 2020 O O . CYS A 1 258 ? 22.123 -26.236 -3.432 1.00 34.06 258 CYS A O 1
ATOM 2022 N N . ASP A 1 259 ? 20.704 -27.837 -2.723 1.00 32.62 259 ASP A N 1
ATOM 2023 C CA . ASP A 1 259 ? 21.113 -28.841 -3.700 1.00 32.62 259 ASP A CA 1
ATOM 2024 C C . ASP A 1 259 ? 20.627 -28.433 -5.098 1.00 32.62 259 ASP A C 1
ATOM 2026 O O . ASP A 1 259 ? 19.444 -28.189 -5.330 1.00 32.62 259 ASP A O 1
ATOM 2030 N N . ARG A 1 260 ? 21.557 -28.344 -6.052 1.00 34.00 260 ARG A N 1
ATOM 2031 C CA . ARG A 1 260 ? 21.256 -28.015 -7.451 1.00 34.00 260 ARG A CA 1
ATOM 2032 C C . ARG A 1 260 ? 20.560 -29.199 -8.122 1.00 34.00 260 ARG A C 1
ATOM 2034 O O . ARG A 1 260 ? 21.223 -30.180 -8.455 1.00 34.00 260 ARG A O 1
ATOM 2041 N N . GLN A 1 261 ? 19.269 -29.075 -8.423 1.00 29.89 261 GLN A N 1
ATOM 2042 C CA . GLN A 1 261 ? 18.640 -29.861 -9.487 1.00 29.89 261 GLN A CA 1
ATOM 2043 C C . GLN A 1 261 ? 18.543 -29.020 -10.771 1.00 29.89 261 GLN A C 1
ATOM 2045 O O . GLN A 1 261 ? 18.035 -27.899 -10.726 1.00 29.89 261 GLN A O 1
ATOM 2050 N N . PRO A 1 262 ? 19.027 -29.511 -11.927 1.00 28.42 262 PRO A N 1
ATOM 2051 C CA . PRO A 1 262 ? 18.837 -28.815 -13.194 1.00 28.42 262 PRO A CA 1
ATOM 2052 C C . PRO A 1 262 ? 17.351 -28.832 -13.590 1.00 28.42 262 PRO A C 1
ATOM 2054 O O . PRO A 1 262 ? 16.750 -29.899 -13.686 1.00 28.42 262 PRO A O 1
ATOM 2057 N N . GLY A 1 263 ? 16.770 -27.650 -13.833 1.00 34.81 263 GLY A N 1
ATOM 2058 C CA . GLY A 1 263 ? 15.418 -27.496 -14.392 1.00 34.81 263 GLY A CA 1
ATOM 2059 C C . GLY A 1 263 ? 14.328 -26.976 -13.446 1.00 34.81 263 GLY A C 1
ATOM 2060 O O . GLY A 1 263 ? 13.168 -26.945 -13.849 1.00 34.81 263 GLY A O 1
ATOM 2061 N N . VAL A 1 264 ? 14.660 -26.542 -12.225 1.00 29.34 264 VAL A N 1
ATOM 2062 C CA . VAL A 1 264 ? 13.688 -25.943 -11.291 1.00 29.34 264 VAL A CA 1
ATOM 2063 C C . VAL A 1 264 ? 14.081 -24.499 -10.979 1.00 29.34 264 VAL A C 1
ATOM 2065 O O . VAL A 1 264 ? 15.165 -24.240 -10.463 1.00 29.34 264 VAL A O 1
ATOM 2068 N N . VAL A 1 265 ? 13.195 -23.547 -11.286 1.00 29.05 265 VAL A N 1
ATOM 2069 C CA . VAL A 1 265 ? 13.281 -22.174 -10.769 1.00 29.05 265 VAL A CA 1
ATOM 2070 C C . VAL A 1 265 ? 12.716 -22.198 -9.350 1.00 29.05 265 VAL A C 1
ATOM 2072 O O . VAL A 1 265 ? 11.505 -22.108 -9.162 1.00 29.05 265 VAL A O 1
ATOM 2075 N N . GLU A 1 266 ? 13.575 -22.380 -8.348 1.00 31.36 266 GLU A N 1
ATOM 2076 C CA . GLU A 1 266 ? 13.194 -22.203 -6.944 1.00 31.36 266 GLU A CA 1
ATOM 2077 C C . GLU A 1 266 ? 13.348 -20.736 -6.530 1.00 31.36 266 GLU A C 1
ATOM 2079 O O . GLU A 1 266 ? 14.393 -20.107 -6.706 1.00 31.36 266 GLU A O 1
ATOM 2084 N N . GLN A 1 267 ? 12.270 -20.184 -5.977 1.00 30.97 267 GLN A N 1
ATOM 2085 C CA . GLN A 1 267 ? 12.238 -18.864 -5.368 1.00 30.97 267 GLN A CA 1
ATOM 2086 C C . GLN A 1 267 ? 12.869 -18.958 -3.971 1.00 30.97 267 GLN A C 1
ATOM 2088 O O . GLN A 1 267 ? 12.242 -19.432 -3.027 1.00 30.97 267 GLN A O 1
ATOM 2093 N N . CYS A 1 268 ? 14.126 -18.532 -3.838 1.00 29.41 268 CYS A N 1
ATOM 2094 C CA . CYS A 1 268 ? 14.782 -18.423 -2.537 1.00 29.41 268 CYS A CA 1
ATOM 2095 C C . CYS A 1 268 ? 14.282 -17.171 -1.800 1.00 29.41 268 CYS A C 1
ATOM 2097 O O . CYS A 1 268 ? 14.742 -16.058 -2.065 1.00 29.41 268 CYS A O 1
ATOM 2099 N N . ASP A 1 269 ? 13.356 -17.353 -0.860 1.00 30.95 269 ASP A N 1
ATOM 2100 C CA . ASP A 1 269 ? 12.953 -16.304 0.075 1.00 30.95 269 ASP A CA 1
ATOM 2101 C C . ASP A 1 269 ? 14.079 -16.049 1.092 1.00 30.95 269 ASP A C 1
ATOM 2103 O O . ASP A 1 269 ? 14.405 -16.886 1.934 1.00 30.95 269 ASP A O 1
ATOM 2107 N N . ASN A 1 270 ? 14.690 -14.865 1.027 1.00 32.78 270 ASN A N 1
ATOM 2108 C CA . ASN A 1 270 ? 15.666 -14.422 2.021 1.00 32.78 270 ASN A CA 1
ATOM 2109 C C . ASN A 1 270 ? 14.944 -14.002 3.312 1.00 32.78 270 ASN A C 1
ATOM 2111 O O . ASN A 1 270 ? 14.513 -12.856 3.446 1.00 32.78 270 ASN A O 1
ATOM 2115 N N . ALA A 1 271 ? 14.839 -14.914 4.279 1.00 27.61 271 ALA A N 1
ATOM 2116 C CA . ALA A 1 271 ? 14.443 -14.582 5.644 1.00 27.61 271 ALA A CA 1
ATOM 2117 C C . ALA A 1 271 ? 15.619 -13.918 6.387 1.00 27.61 271 ALA A C 1
ATOM 2119 O O . ALA A 1 271 ? 16.632 -14.556 6.670 1.00 27.61 271 ALA A O 1
ATOM 2120 N N . TRP A 1 272 ? 15.482 -12.634 6.723 1.00 25.19 272 TRP A N 1
ATOM 2121 C CA . TRP A 1 272 ? 16.383 -11.937 7.645 1.00 25.19 272 TRP A CA 1
ATOM 2122 C C . TRP A 1 272 ? 15.717 -11.841 9.023 1.00 25.19 272 TRP A C 1
ATOM 2124 O O . TRP A 1 272 ? 14.649 -11.248 9.152 1.00 25.19 272 TRP A O 1
ATOM 2134 N N . LEU A 1 273 ? 16.351 -12.407 10.052 1.00 24.23 273 LEU A N 1
ATOM 2135 C CA . LEU A 1 273 ? 15.978 -12.241 11.462 1.00 24.23 273 LEU A CA 1
ATOM 2136 C C . LEU A 1 273 ? 16.914 -11.209 12.109 1.00 24.23 273 LEU A C 1
ATOM 2138 O O . LEU A 1 273 ? 18.134 -11.347 12.038 1.00 24.23 273 LEU A O 1
ATOM 2142 N N . PHE A 1 274 ? 16.343 -10.177 12.733 1.00 24.91 274 PHE A N 1
ATOM 2143 C CA . PHE A 1 274 ? 17.072 -9.240 13.590 1.00 24.91 274 PHE A CA 1
ATOM 2144 C C . PHE A 1 274 ? 17.013 -9.747 15.033 1.00 24.91 274 PHE A C 1
ATOM 2146 O O . PHE A 1 274 ? 15.939 -9.802 15.625 1.00 24.91 274 PHE A O 1
ATOM 2153 N N . GLU A 1 275 ? 18.164 -10.108 15.597 1.00 23.89 275 GLU A N 1
ATOM 2154 C CA . GLU A 1 275 ? 18.299 -10.476 17.007 1.00 23.89 275 GLU A CA 1
ATOM 2155 C C . GLU A 1 275 ? 18.950 -9.302 17.756 1.00 23.89 275 GLU A C 1
ATOM 2157 O O . GLU A 1 275 ? 20.096 -8.939 17.486 1.00 23.89 275 GLU A O 1
ATOM 2162 N N . ALA A 1 276 ? 18.212 -8.664 18.666 1.00 24.97 276 ALA A N 1
ATOM 2163 C CA . ALA A 1 276 ? 18.760 -7.669 19.582 1.00 24.97 276 ALA A CA 1
ATOM 2164 C C . ALA A 1 276 ? 19.198 -8.384 20.868 1.00 24.97 276 ALA A C 1
ATOM 2166 O O . ALA A 1 276 ? 18.362 -8.749 21.690 1.00 24.97 276 ALA A O 1
ATOM 2167 N N . GLN A 1 277 ? 20.502 -8.604 21.046 1.00 27.20 277 GLN A N 1
ATOM 2168 C CA . GLN A 1 277 ? 21.051 -9.061 22.325 1.00 27.20 277 GLN A CA 1
ATOM 2169 C C . GLN A 1 277 ? 21.507 -7.849 23.141 1.00 27.20 277 GLN A C 1
ATOM 2171 O O . GLN A 1 277 ? 22.443 -7.146 22.760 1.00 27.20 277 GLN A O 1
ATOM 2176 N N . GLY A 1 278 ? 20.830 -7.595 24.262 1.00 26.36 278 GLY A N 1
ATOM 2177 C CA . GLY A 1 278 ? 21.313 -6.688 25.297 1.00 26.36 278 GLY A CA 1
ATOM 2178 C C . GLY A 1 278 ? 22.319 -7.416 26.184 1.00 26.36 278 GLY A C 1
ATOM 2179 O O . GLY A 1 278 ? 21.934 -8.278 26.970 1.00 26.36 278 GLY A O 1
ATOM 2180 N N . GLU A 1 279 ? 23.603 -7.081 26.075 1.00 27.41 279 GLU A N 1
ATOM 2181 C CA . GLU A 1 279 ? 24.593 -7.487 27.075 1.00 27.41 279 GLU A CA 1
ATOM 2182 C C . GLU A 1 279 ? 24.589 -6.474 28.227 1.00 27.41 279 GLU A C 1
ATOM 2184 O O . GLU A 1 279 ? 25.006 -5.325 28.081 1.00 27.41 279 GLU A O 1
ATOM 2189 N N . HIS A 1 280 ? 24.121 -6.915 29.396 1.00 26.34 280 HIS A N 1
ATOM 2190 C CA . HIS A 1 280 ? 24.389 -6.247 30.663 1.00 26.34 280 HIS A CA 1
ATOM 2191 C C . HIS A 1 280 ? 25.876 -6.393 30.995 1.00 26.34 280 HIS A C 1
ATOM 2193 O O . HIS A 1 280 ? 26.346 -7.491 31.294 1.00 26.34 280 HIS A O 1
ATOM 2199 N N . ARG A 1 281 ? 26.607 -5.277 31.018 1.00 23.62 281 ARG A N 1
ATOM 2200 C CA . ARG A 1 281 ? 27.896 -5.197 31.705 1.00 23.62 281 ARG A CA 1
ATOM 2201 C C . ARG A 1 281 ? 27.788 -4.160 32.814 1.00 23.62 281 ARG A C 1
ATOM 2203 O O . ARG A 1 281 ? 27.636 -2.972 32.553 1.00 23.62 281 ARG A O 1
ATOM 2210 N N . ALA A 1 282 ? 27.795 -4.648 34.049 1.00 26.28 282 ALA A N 1
ATOM 2211 C CA . ALA A 1 282 ? 27.978 -3.825 35.229 1.00 26.28 282 ALA A CA 1
ATOM 2212 C C . ALA A 1 282 ? 29.455 -3.421 35.297 1.00 26.28 282 ALA A C 1
ATOM 2214 O O . ALA A 1 282 ? 30.315 -4.289 35.435 1.00 26.28 282 ALA A O 1
ATOM 2215 N N . GLU A 1 283 ? 29.743 -2.128 35.205 1.00 25.53 283 GLU A N 1
ATOM 2216 C CA . GLU A 1 283 ? 31.021 -1.569 35.641 1.00 25.53 283 GLU A CA 1
ATOM 2217 C C . GLU A 1 283 ? 30.728 -0.491 36.684 1.00 25.53 283 GLU A C 1
ATOM 2219 O O . GLU A 1 283 ? 30.030 0.489 36.436 1.00 25.53 283 GLU A O 1
ATOM 2224 N N . SER A 1 284 ? 31.190 -0.782 37.896 1.00 26.41 284 SER A N 1
ATOM 2225 C CA . SER A 1 284 ? 31.158 0.052 39.089 1.00 26.41 284 SER A CA 1
ATOM 2226 C C . SER A 1 284 ? 32.140 1.216 38.975 1.00 26.41 284 SER A C 1
ATOM 2228 O O . SER A 1 284 ? 33.260 1.038 38.498 1.00 26.41 284 SER A O 1
ATOM 2230 N N . GLU A 1 285 ? 31.732 2.375 39.483 1.00 26.52 285 GLU A N 1
ATOM 2231 C CA . GLU A 1 285 ? 32.544 3.582 39.638 1.00 26.52 285 GLU A CA 1
ATOM 2232 C C . GLU A 1 285 ? 33.788 3.370 40.521 1.00 26.52 285 GLU A C 1
ATOM 2234 O O . GLU A 1 285 ? 33.733 2.680 41.541 1.00 26.52 285 GLU A O 1
ATOM 2239 N N . SER A 1 286 ? 34.874 4.076 40.191 1.00 25.12 286 SER A N 1
ATOM 2240 C CA . SER A 1 286 ? 35.785 4.644 41.191 1.00 25.12 286 SER A CA 1
ATOM 2241 C C . SER A 1 286 ? 36.520 5.865 40.626 1.00 25.12 286 SER A C 1
ATOM 2243 O O . SER A 1 286 ? 37.247 5.754 39.638 1.00 25.12 286 SER A O 1
ATOM 2245 N N . GLU A 1 287 ? 36.331 7.016 41.271 1.00 28.09 287 GLU A N 1
ATOM 2246 C CA . GLU A 1 287 ? 37.111 8.246 41.096 1.00 28.09 287 GLU A CA 1
ATOM 2247 C C . GLU A 1 287 ? 38.545 8.097 41.638 1.00 28.09 287 GLU A C 1
ATOM 2249 O O . GLU A 1 287 ? 38.741 7.542 42.717 1.00 28.09 287 GLU A O 1
ATOM 2254 N N . SER A 1 288 ? 39.529 8.695 40.953 1.00 27.64 288 SER A N 1
ATOM 2255 C CA . SER A 1 288 ? 40.697 9.357 41.568 1.00 27.64 288 SER A CA 1
ATOM 2256 C C . SER A 1 288 ? 41.506 10.108 40.499 1.00 27.64 288 SER A C 1
ATOM 2258 O O . SER A 1 288 ? 41.755 9.556 39.430 1.00 27.64 288 SER A O 1
ATOM 2260 N N . GLY A 1 289 ? 41.877 11.361 40.784 1.00 24.20 289 GLY A N 1
ATOM 2261 C CA . GLY A 1 289 ? 42.483 12.310 39.841 1.00 24.20 289 GLY A CA 1
ATOM 2262 C C . GLY A 1 289 ? 44.001 12.222 39.634 1.00 24.20 289 GLY A C 1
ATOM 2263 O O . GLY A 1 289 ? 44.654 11.277 40.068 1.00 24.20 289 GLY A O 1
ATOM 2264 N N . GLY A 1 290 ? 44.545 13.260 38.989 1.00 25.48 290 GLY A N 1
ATOM 2265 C CA . GLY A 1 290 ? 45.982 13.504 38.830 1.00 25.48 290 GLY A CA 1
ATOM 2266 C C . GLY A 1 290 ? 46.324 14.218 37.521 1.00 25.48 290 GLY A C 1
ATOM 2267 O O . GLY A 1 290 ? 46.113 13.658 36.449 1.00 25.48 290 GLY A O 1
ATOM 2268 N N . ASP A 1 291 ? 46.829 15.444 37.647 1.00 27.77 291 ASP A N 1
ATOM 2269 C CA . ASP A 1 291 ? 47.391 16.312 36.605 1.00 27.77 291 ASP A CA 1
ATOM 2270 C C . ASP A 1 291 ? 48.577 15.676 35.847 1.00 27.77 291 ASP A C 1
ATOM 2272 O O . ASP A 1 291 ? 49.316 14.882 36.423 1.00 27.77 291 ASP A O 1
ATOM 2276 N N . ASP A 1 292 ? 48.767 16.047 34.571 1.00 28.00 292 ASP A N 1
ATOM 2277 C CA . ASP A 1 292 ? 50.016 16.645 34.049 1.00 28.00 292 ASP A CA 1
ATOM 2278 C C . ASP A 1 292 ? 50.010 16.760 32.505 1.00 28.00 292 ASP A C 1
ATOM 2280 O O . ASP A 1 292 ? 49.801 15.801 31.760 1.00 28.00 292 ASP A O 1
ATOM 2284 N N . GLU A 1 293 ? 50.268 17.981 32.031 1.00 29.48 293 GLU A N 1
ATOM 2285 C CA . GLU A 1 293 ? 50.658 18.349 30.659 1.00 29.48 293 GLU A CA 1
ATOM 2286 C C . GLU A 1 293 ? 52.180 18.071 30.459 1.00 29.48 293 GLU A C 1
ATOM 2288 O O . GLU A 1 293 ? 52.879 17.928 31.465 1.00 29.48 293 GLU A O 1
ATOM 2293 N N . PRO A 1 294 ? 52.768 18.028 29.231 1.00 36.47 294 PRO A N 1
ATOM 2294 C CA . PRO A 1 294 ? 52.872 19.233 28.397 1.00 36.47 294 PRO A CA 1
ATOM 2295 C C . PRO A 1 294 ? 52.880 19.047 26.860 1.00 36.47 294 PRO A C 1
ATOM 2297 O O . PRO A 1 294 ? 53.010 17.964 26.290 1.00 36.47 294 PRO A O 1
ATOM 2300 N N . ALA A 1 295 ? 52.771 20.209 26.215 1.00 26.48 295 ALA A N 1
ATOM 2301 C CA . ALA A 1 295 ? 52.756 20.532 24.792 1.00 26.48 295 ALA A CA 1
ATOM 2302 C C . ALA A 1 295 ? 53.896 19.987 23.903 1.00 26.48 295 ALA A C 1
ATOM 2304 O O . ALA A 1 295 ? 55.054 19.949 24.311 1.00 26.48 295 ALA A O 1
ATOM 2305 N N . VAL A 1 296 ? 53.586 19.799 22.607 1.00 27.50 296 VAL A N 1
ATOM 2306 C CA . VAL A 1 296 ? 54.498 20.098 21.481 1.00 27.50 296 VAL A CA 1
ATOM 2307 C C . VAL A 1 296 ? 53.712 20.715 20.315 1.00 27.50 296 VAL A C 1
ATOM 2309 O O . VAL A 1 296 ? 52.659 20.233 19.906 1.00 27.50 296 VAL A O 1
ATOM 2312 N N . SER A 1 297 ? 54.263 21.811 19.803 1.00 25.53 297 SER A N 1
ATOM 2313 C CA . SER A 1 297 ? 53.816 22.658 18.702 1.00 25.53 297 SER A CA 1
ATOM 2314 C C . SER A 1 297 ? 54.241 22.137 17.321 1.00 25.53 297 SER A C 1
ATOM 2316 O O . SER A 1 297 ? 55.316 21.564 17.174 1.00 25.53 297 SER A O 1
ATOM 2318 N N . ALA A 1 298 ? 53.454 22.443 16.284 1.00 28.31 298 ALA A N 1
ATOM 2319 C CA . ALA A 1 298 ? 53.953 22.718 14.931 1.00 28.31 298 ALA A CA 1
ATOM 2320 C C . ALA A 1 298 ? 52.861 23.419 14.105 1.00 28.31 298 ALA A C 1
ATOM 2322 O O . ALA A 1 298 ? 51.777 22.879 13.900 1.00 28.31 298 ALA A O 1
ATOM 2323 N N . GLY A 1 299 ? 53.154 24.638 13.651 1.00 23.39 299 GLY A N 1
ATOM 2324 C CA . GLY A 1 299 ? 52.325 25.400 12.722 1.00 23.39 299 GLY A CA 1
ATOM 2325 C C . GLY A 1 299 ? 52.808 25.291 11.274 1.00 23.39 299 GLY A C 1
ATOM 2326 O O . GLY A 1 299 ? 53.984 25.050 11.029 1.00 23.39 299 GLY A O 1
ATOM 2327 N N . ALA A 1 300 ? 51.874 25.502 10.346 1.00 27.64 300 ALA A N 1
ATOM 2328 C CA . ALA A 1 300 ? 51.986 25.997 8.962 1.00 27.64 300 ALA A CA 1
ATOM 2329 C C . ALA A 1 300 ? 50.608 25.712 8.322 1.00 27.64 300 ALA A C 1
ATOM 2331 O O . ALA A 1 300 ? 50.067 24.635 8.527 1.00 27.64 300 ALA A O 1
ATOM 2332 N N . GLY A 1 301 ? 49.905 26.574 7.595 1.00 23.80 301 GLY A N 1
ATOM 2333 C CA . GLY A 1 301 ? 50.273 27.766 6.849 1.00 23.80 301 GLY A CA 1
ATOM 2334 C C . GLY A 1 301 ? 49.602 27.664 5.470 1.00 23.80 301 GLY A C 1
ATOM 2335 O O . GLY A 1 301 ? 49.890 26.724 4.742 1.00 23.80 301 GLY A O 1
ATOM 2336 N N . ALA A 1 302 ? 48.763 28.654 5.130 1.00 26.56 302 ALA A N 1
ATOM 2337 C CA . ALA A 1 302 ? 48.178 28.943 3.805 1.00 26.56 302 ALA A CA 1
ATOM 2338 C C . ALA A 1 302 ? 47.149 27.931 3.233 1.00 26.56 302 ALA A C 1
ATOM 2340 O O . ALA A 1 302 ? 47.230 26.734 3.443 1.00 26.56 302 ALA A O 1
ATOM 2341 N N . GLY A 1 303 ? 46.138 28.331 2.461 1.00 26.97 303 GLY A N 1
ATOM 2342 C CA . GLY A 1 303 ? 45.823 29.642 1.915 1.00 26.97 303 GLY A CA 1
ATOM 2343 C C . GLY A 1 303 ? 44.552 29.574 1.063 1.00 26.97 303 GLY A C 1
ATOM 2344 O O . GLY A 1 303 ? 44.282 28.598 0.369 1.00 26.97 303 GLY A O 1
ATOM 2345 N N . THR A 1 304 ? 43.777 30.645 1.139 1.00 29.02 304 THR A N 1
ATOM 2346 C CA . THR A 1 304 ? 42.651 30.994 0.272 1.00 29.02 304 THR A CA 1
ATOM 2347 C C . THR A 1 304 ? 43.074 31.144 -1.191 1.00 29.02 304 THR A C 1
ATOM 2349 O O . THR A 1 304 ? 44.080 31.796 -1.475 1.00 29.02 304 THR A O 1
ATOM 2352 N N . ARG A 1 305 ? 42.245 30.668 -2.127 1.00 27.34 305 ARG A N 1
ATOM 2353 C CA . ARG A 1 305 ? 42.202 31.172 -3.509 1.00 27.34 305 ARG A CA 1
ATOM 2354 C C . ARG A 1 305 ? 40.763 31.279 -4.006 1.00 27.34 305 ARG A C 1
ATOM 2356 O O . ARG A 1 305 ? 40.119 30.285 -4.313 1.00 27.34 305 ARG A O 1
ATOM 2363 N N . THR A 1 306 ? 40.303 32.515 -4.125 1.00 29.98 306 THR A N 1
ATOM 2364 C CA . THR A 1 306 ? 39.403 32.970 -5.189 1.00 29.98 306 THR A CA 1
ATOM 2365 C C . THR A 1 306 ? 40.208 33.192 -6.473 1.00 29.98 306 THR A C 1
ATOM 2367 O O . THR A 1 306 ? 41.370 33.586 -6.388 1.00 29.98 306 THR A O 1
ATOM 2370 N N . VAL A 1 307 ? 39.602 32.975 -7.643 1.00 26.06 307 VAL A N 1
ATOM 2371 C CA . VAL A 1 307 ? 39.300 33.999 -8.671 1.00 26.06 307 VAL A CA 1
ATOM 2372 C C . VAL A 1 307 ? 38.720 33.314 -9.923 1.00 26.06 307 VAL A C 1
ATOM 2374 O O . VAL A 1 307 ? 39.192 32.274 -10.368 1.00 26.06 307 VAL A O 1
ATOM 2377 N N . SER A 1 308 ? 37.679 33.952 -10.447 1.00 29.95 308 SER A N 1
ATOM 2378 C CA . SER A 1 308 ? 36.959 33.762 -11.708 1.00 29.95 308 SER A CA 1
ATOM 2379 C C . SER A 1 308 ? 37.751 34.139 -12.968 1.00 29.95 308 SER A C 1
ATOM 2381 O O . SER A 1 308 ? 38.448 35.152 -12.965 1.00 29.95 308 SER A O 1
ATOM 2383 N N . THR A 1 309 ? 37.528 33.434 -14.077 1.00 43.47 309 THR A N 1
ATOM 2384 C CA . THR A 1 309 ? 37.092 33.967 -15.392 1.00 43.47 309 THR A CA 1
ATOM 2385 C C . THR A 1 309 ? 36.673 32.810 -16.286 1.00 43.47 309 THR A C 1
ATOM 2387 O O . THR A 1 309 ? 37.264 31.719 -16.131 1.00 43.47 309 THR A O 1
#

Organism: Sphaerobolus stellatus (strain SS14) (NCBI:txid990650)

Radius of gyration: 28.49 Å; chains: 1; bounding box: 76×64×80 Å

Foldseek 3Di:
DDDCPVVVCVDPVDDDDDCVVWPFDDDDCFWTATPVGDTDGHPDDDPPLDDLPQCPVQQPDQQAFPVRDGPVRVPQVHDWAFLQFADPRRKPGGDALHFAEQNVVDDRVVSNVLRVVLVVLLVVLCVVVQWDIKHFDPVRRVVSQVLQQVVPVVDPVLVDQDSQQSNSDPSGHGTGRYRNPDDVVSSVVSVVCVVVVNPRMDTHHDHDPDPDPPDPPPPPDPDPPPDDDPCPVVPPPDDDDDDDDDDDDDDDPDDDDDDDDPPDDDDDDDDDDDDDDDDDDDDDDDDDDDDDDDDDDDDDDDDDDDDDD

Sequence (309 aa):
MEQGYFEIYSRPNVELVSLKDNPIVEITENTLRTSDGVEHEVDVIVLATGFDAITGSLAQIKIKGIDGRLIGEKWAPRLQTYLGMAVVNYPNIFIVYGPQAPAAFCNGPVCTEIQSEWIVNCITYLHNNNITRIEPSREAEEEWSNNVDKIFSGQLFSETKSWYTGANIPGKKVQSLNFTGGLPAYIERISTIAKKGYEGFILTGKPVTVLHPNFVATTDEPSQLTGEDPMKYAQFLYPINGGALRNRQRRLPGVDACDRQPGVVEQCDNAWLFEAQGEHRAESESESGGDDEPAVSAGAGAGTRTVST